Protein AF-A0A8H8JEA4-F1 (afdb_monomer_lite)

pLDDT: mean 84.24, std 14.84, range [37.06, 98.44]

Secondary structure (DSSP, 8-state):
-PPP----SSGGGGS-TT-PPPHHHHHHHHHHHHHHHHHHHHHHHHHHHHSPPPTTS----SEEEEEHHHHHHHHHH-EE--TTEEEEEE---TTS---GGGGGGGG-EEEEP---TTSS------SPPPEEEEEEGGGT---HHHHHHHHHHHHHHHHHHHHHHHHHTTT-GGGTTTTSSPPPPEEEEEEEEE--SSS--HHHHHHHHHHHHHHT-

Radius of gyration: 19.59 Å; chains: 1; bounding box: 44×43×65 Å

Foldseek 3Di:
DDDPDDDAAAPSVPPDPPDDDDPVVLVVVLVVLLLQLLVLLLVQLVLLLVFADDPPFPLWQQKDFAFPVQVVCCVPVLEHADPFFQEKEFQDQLPDPPPPVCLVVQPRFGFYDPPPVPDPDDDPDPDDTDTHHYHYCVVQPVDNVSSVSSLVSSVSSVVSSVVSLVVCVVPDVVSVVVVPDPDGHGDPGMMTGGDDPRGDCVSSVVSRVVSCRNNRD

Structure (mmCIF, N/CA/C/O backbone):
data_AF-A0A8H8JEA4-F1
#
_entry.id   AF-A0A8H8JEA4-F1
#
loop_
_atom_site.group_PDB
_atom_site.id
_atom_site.type_symbol
_atom_site.label_atom_id
_atom_site.label_alt_id
_atom_site.label_comp_id
_atom_site.label_asym_id
_atom_site.label_entity_id
_atom_site.label_seq_id
_atom_site.pdbx_PDB_ins_code
_atom_site.Cartn_x
_atom_site.Cartn_y
_atom_site.Cartn_z
_atom_site.occupancy
_atom_site.B_iso_or_equiv
_atom_site.auth_seq_id
_atom_site.auth_comp_id
_atom_site.auth_asym_id
_atom_site.auth_atom_id
_atom_site.pdbx_PDB_model_num
ATOM 1 N N . MET A 1 1 ? 1.541 -19.621 -35.441 1.00 37.06 1 MET A N 1
ATOM 2 C CA . MET A 1 1 ? 2.792 -18.842 -35.346 1.00 37.06 1 MET A CA 1
ATOM 3 C C . MET A 1 1 ? 2.843 -18.285 -33.926 1.00 37.06 1 MET A C 1
ATOM 5 O O . MET A 1 1 ? 2.077 -17.385 -33.618 1.00 37.06 1 MET A O 1
ATOM 9 N N . ALA A 1 2 ? 3.569 -18.943 -33.019 1.00 39.78 2 ALA A N 1
ATOM 10 C CA . ALA A 1 2 ? 3.613 -18.570 -31.604 1.00 39.78 2 ALA A CA 1
ATOM 11 C C . ALA A 1 2 ? 4.676 -17.481 -31.411 1.00 39.78 2 ALA A C 1
ATOM 13 O O . ALA A 1 2 ? 5.832 -17.691 -31.771 1.00 39.78 2 ALA A O 1
ATOM 14 N N . LEU A 1 3 ? 4.274 -16.314 -30.906 1.00 42.00 3 LEU A N 1
ATOM 15 C CA . LEU A 1 3 ? 5.194 -15.226 -30.577 1.00 42.00 3 LEU A CA 1
ATOM 16 C C . LEU A 1 3 ? 6.101 -15.671 -29.414 1.00 42.00 3 LEU A C 1
ATOM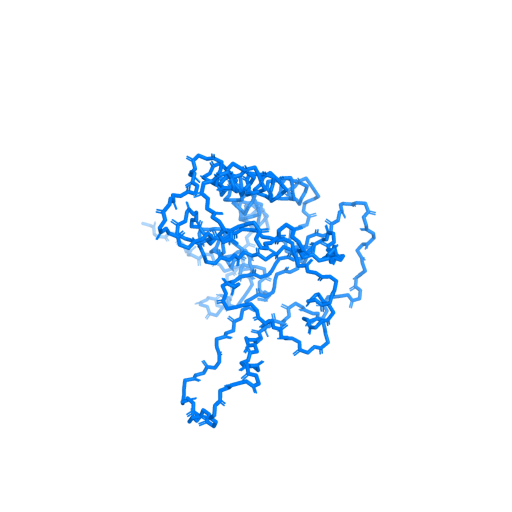 18 O O . LEU A 1 3 ? 5.575 -16.135 -28.399 1.00 42.00 3 LEU A O 1
ATOM 22 N N . PRO A 1 4 ? 7.435 -15.560 -29.536 1.00 45.56 4 PRO A N 1
ATOM 23 C CA . PRO A 1 4 ? 8.342 -15.887 -28.444 1.00 45.56 4 PRO A CA 1
ATOM 24 C C . PRO A 1 4 ? 8.083 -14.949 -27.254 1.00 45.56 4 PRO A C 1
ATOM 26 O O . PRO A 1 4 ? 8.098 -13.725 -27.382 1.00 45.56 4 PRO A O 1
ATOM 29 N N . LEU A 1 5 ? 7.796 -15.543 -26.093 1.00 49.06 5 LEU A N 1
ATOM 30 C CA . LEU A 1 5 ? 7.514 -14.852 -24.835 1.00 49.06 5 LEU A CA 1
ATOM 31 C C . LEU A 1 5 ? 8.794 -14.212 -24.264 1.00 49.06 5 LEU A C 1
ATOM 33 O O . LEU A 1 5 ? 9.634 -14.885 -23.678 1.00 49.06 5 LEU A O 1
ATOM 37 N N . LEU A 1 6 ? 8.904 -12.902 -24.496 1.00 50.88 6 LEU A N 1
ATOM 38 C CA . LEU A 1 6 ? 9.503 -11.820 -23.697 1.00 50.88 6 LEU A CA 1
ATOM 39 C C . LEU A 1 6 ? 10.487 -12.208 -22.573 1.00 50.88 6 LEU A C 1
ATOM 41 O O . LEU A 1 6 ? 10.089 -12.714 -21.526 1.00 50.88 6 LEU A O 1
ATOM 45 N N . SER A 1 7 ? 11.755 -11.824 -22.742 1.00 49.38 7 SER A N 1
ATOM 46 C CA . SER A 1 7 ? 12.789 -11.812 -21.698 1.00 49.38 7 SER A CA 1
ATOM 47 C C . SER A 1 7 ? 13.259 -10.370 -21.458 1.00 49.38 7 SER A C 1
ATOM 49 O O . SER A 1 7 ? 14.107 -9.873 -22.189 1.00 49.38 7 SER A O 1
ATOM 51 N N . GLY A 1 8 ? 12.688 -9.719 -20.438 1.00 53.72 8 GLY A N 1
ATOM 52 C CA . GLY A 1 8 ? 13.026 -8.377 -19.929 1.00 53.72 8 GLY A CA 1
ATOM 53 C C . GLY A 1 8 ? 13.037 -8.360 -18.393 1.00 53.72 8 GLY A C 1
ATOM 54 O O . GLY A 1 8 ? 12.802 -9.413 -17.803 1.00 53.72 8 GLY A O 1
ATOM 55 N N . LYS A 1 9 ? 13.388 -7.218 -17.769 1.00 54.88 9 LYS A N 1
ATOM 56 C CA . LYS A 1 9 ? 13.867 -7.040 -16.367 1.00 54.88 9 LYS A CA 1
ATOM 57 C C . LYS A 1 9 ? 13.345 -8.028 -15.287 1.00 54.88 9 LYS A C 1
ATOM 59 O O . LYS A 1 9 ? 12.206 -8.482 -15.275 1.00 54.88 9 LYS A O 1
ATOM 64 N N . GLY A 1 10 ? 14.247 -8.361 -14.348 1.00 60.94 10 GLY A N 1
ATOM 65 C CA . GLY A 1 10 ? 14.026 -9.278 -13.217 1.00 60.94 10 GLY A CA 1
ATOM 66 C C . GLY A 1 10 ? 14.620 -10.691 -13.366 1.00 60.94 10 GLY A C 1
ATOM 67 O O . GLY A 1 10 ? 15.322 -11.010 -14.326 1.00 60.94 10 GLY A O 1
ATOM 68 N N . ARG A 1 11 ? 14.349 -11.574 -12.385 1.00 56.22 11 ARG A N 1
ATOM 69 C CA . ARG A 1 11 ? 14.832 -12.983 -12.326 1.00 56.22 11 ARG A CA 1
ATOM 70 C C . ARG A 1 11 ? 14.306 -13.882 -13.463 1.00 56.22 11 ARG A C 1
ATOM 72 O O . ARG A 1 11 ? 14.712 -15.038 -13.556 1.00 56.22 11 ARG A O 1
ATOM 79 N N . HIS A 1 12 ? 13.432 -13.369 -14.328 1.00 55.25 12 HIS A N 1
ATOM 80 C CA . HIS A 1 12 ? 12.822 -14.100 -15.442 1.00 55.25 12 HIS A CA 1
ATOM 81 C C . HIS A 1 12 ? 13.730 -14.257 -16.674 1.00 55.25 12 HIS A C 1
ATOM 83 O O . HIS A 1 12 ? 13.393 -15.023 -17.574 1.00 55.25 12 HIS A O 1
ATOM 89 N N . ARG A 1 13 ? 14.935 -13.663 -16.667 1.00 55.84 13 ARG A N 1
ATOM 90 C CA . ARG A 1 13 ? 15.992 -13.905 -17.674 1.00 55.84 13 ARG A CA 1
ATOM 91 C C . ARG A 1 13 ? 16.399 -15.378 -17.847 1.00 55.84 13 ARG A C 1
ATOM 93 O O . ARG A 1 13 ? 17.093 -15.706 -18.801 1.00 55.84 13 ARG A O 1
ATOM 100 N N . GLY A 1 14 ? 16.002 -16.267 -16.935 1.00 54.38 14 GLY A N 1
ATOM 101 C CA . GLY A 1 14 ? 16.437 -17.665 -16.927 1.00 54.38 14 GLY A CA 1
ATOM 102 C C . GLY A 1 14 ? 15.843 -18.572 -18.011 1.00 54.38 14 GLY A C 1
ATOM 103 O O . GLY A 1 14 ? 16.325 -19.691 -18.145 1.00 54.38 14 GLY A O 1
ATOM 104 N N . LEU A 1 15 ? 14.816 -18.148 -18.760 1.00 58.34 15 LEU A N 1
ATOM 105 C CA . LEU A 1 15 ? 14.133 -19.046 -19.707 1.00 58.34 15 LEU A CA 1
ATOM 106 C C . LEU A 1 15 ? 14.679 -18.991 -21.141 1.00 58.34 15 LEU A C 1
ATOM 108 O O . LEU A 1 15 ? 14.604 -19.999 -21.835 1.00 58.34 15 LEU A O 1
ATOM 112 N N . PHE A 1 16 ? 15.279 -17.875 -21.572 1.00 58.69 16 PHE A N 1
ATOM 113 C CA . PHE A 1 16 ? 15.881 -17.757 -22.906 1.00 58.69 16 PHE A CA 1
ATOM 114 C C . PHE A 1 16 ? 17.134 -16.878 -22.859 1.00 58.69 16 PHE A C 1
ATOM 116 O O . PHE A 1 16 ? 17.061 -15.651 -22.944 1.00 58.69 16 PHE A O 1
ATOM 123 N N . SER A 1 17 ? 18.305 -17.504 -22.730 1.00 57.12 17 SER A N 1
ATOM 124 C CA . SER A 1 17 ? 19.586 -16.805 -22.840 1.00 57.12 17 SER A CA 1
ATOM 125 C C . SER A 1 17 ? 19.727 -16.199 -24.243 1.00 57.12 17 SER A C 1
ATOM 127 O O . SER A 1 17 ? 19.874 -16.939 -25.213 1.00 57.12 17 SER A O 1
ATOM 129 N N . GLY A 1 18 ? 19.670 -14.868 -24.351 1.00 64.44 18 GLY A N 1
ATOM 130 C CA . GLY A 1 18 ? 19.880 -14.130 -25.606 1.00 64.44 18 GLY A CA 1
ATOM 131 C C . GLY A 1 18 ? 18.642 -13.452 -26.201 1.00 64.44 18 GLY A C 1
ATOM 132 O O . GLY A 1 18 ? 18.771 -12.756 -27.201 1.00 64.44 18 GLY A O 1
ATOM 133 N N . ALA A 1 19 ? 17.456 -13.606 -25.603 1.00 65.31 19 ALA A N 1
ATOM 134 C CA . ALA A 1 19 ? 16.301 -12.798 -25.987 1.00 65.31 19 ALA A CA 1
ATOM 135 C C . ALA A 1 19 ? 16.406 -11.406 -25.338 1.00 65.31 19 ALA A C 1
ATOM 137 O O . ALA A 1 19 ? 16.288 -11.275 -24.118 1.00 65.31 19 ALA A O 1
ATOM 138 N N . GLU A 1 20 ? 16.647 -10.383 -26.157 1.00 72.94 20 GLU A N 1
ATOM 139 C CA . GLU A 1 20 ? 16.602 -8.976 -25.756 1.00 72.94 20 GLU A CA 1
ATOM 140 C C . GLU A 1 20 ? 15.186 -8.427 -25.971 1.00 72.94 20 GLU A C 1
ATOM 142 O O . GLU A 1 20 ? 14.615 -8.537 -27.059 1.00 72.94 20 GLU A O 1
ATOM 147 N N . THR A 1 21 ? 14.587 -7.850 -24.931 1.00 74.44 21 THR A N 1
ATOM 148 C CA . THR A 1 21 ? 13.343 -7.087 -25.052 1.00 74.44 21 THR A CA 1
ATOM 149 C C . THR A 1 21 ? 13.612 -5.711 -25.639 1.00 74.44 21 THR A C 1
ATOM 151 O O . THR A 1 21 ? 14.549 -5.017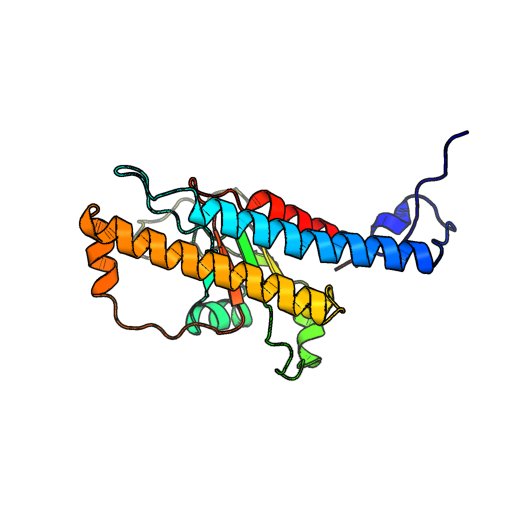 -25.257 1.00 74.44 21 THR A O 1
ATOM 154 N N . HIS A 1 22 ? 12.751 -5.292 -26.565 1.00 85.75 22 HIS A N 1
ATOM 155 C CA . HIS A 1 22 ? 12.794 -3.938 -27.100 1.00 85.75 22 HIS A CA 1
ATOM 156 C C . HIS A 1 22 ? 12.486 -2.925 -25.986 1.00 85.75 22 HIS A C 1
ATOM 158 O O . HIS A 1 22 ? 11.480 -3.075 -25.291 1.00 85.75 22 HIS A O 1
ATOM 164 N N . SER A 1 23 ? 13.293 -1.869 -25.851 1.00 88.44 23 SER A N 1
ATOM 165 C CA . SER A 1 23 ? 13.167 -0.868 -24.776 1.00 88.44 23 SER A CA 1
ATOM 166 C C . SER A 1 23 ? 11.764 -0.262 -24.670 1.00 88.44 23 SER A C 1
ATOM 168 O O . SER A 1 23 ? 11.190 -0.234 -23.590 1.00 88.44 23 SER A O 1
ATOM 170 N N . LEU A 1 24 ? 11.151 0.112 -25.801 1.00 91.00 24 LEU A N 1
ATOM 171 C CA . LEU A 1 24 ? 9.776 0.644 -25.819 1.00 91.00 24 LEU A CA 1
ATOM 172 C C . LEU A 1 24 ? 8.736 -0.319 -25.231 1.00 91.00 24 LEU A C 1
ATOM 174 O O . LEU A 1 24 ? 7.745 0.119 -24.651 1.00 91.00 24 LEU A O 1
ATOM 178 N N . LEU A 1 25 ? 8.941 -1.627 -25.396 1.00 88.56 25 LEU A N 1
ATOM 179 C CA . LEU A 1 25 ? 8.039 -2.617 -24.827 1.00 88.56 25 LEU A CA 1
ATOM 180 C C . LEU A 1 25 ? 8.255 -2.743 -23.317 1.00 88.56 25 LEU A C 1
ATOM 182 O O . LEU A 1 25 ? 7.281 -2.893 -22.583 1.00 88.56 25 LEU A O 1
ATOM 186 N N . GLU A 1 26 ? 9.502 -2.645 -22.848 1.00 89.50 26 GLU A N 1
ATOM 187 C CA . GLU A 1 26 ? 9.786 -2.574 -21.412 1.00 89.50 26 GLU A CA 1
ATOM 188 C C . GLU A 1 26 ? 9.111 -1.358 -20.778 1.00 89.50 26 GLU A C 1
ATOM 190 O O . GLU A 1 26 ? 8.392 -1.511 -19.791 1.00 89.50 26 GLU A O 1
ATOM 195 N N . ASP A 1 27 ? 9.263 -0.184 -21.394 1.00 91.31 27 ASP A N 1
ATOM 196 C CA . ASP A 1 27 ? 8.649 1.062 -20.936 1.00 91.31 27 ASP A CA 1
ATOM 197 C C . ASP A 1 27 ? 7.119 0.952 -20.904 1.00 91.31 27 ASP A C 1
ATOM 199 O O . ASP A 1 27 ? 6.485 1.345 -19.923 1.00 91.31 27 ASP A O 1
ATOM 203 N N . GLN A 1 28 ? 6.512 0.355 -21.937 1.00 94.44 28 GLN A N 1
ATOM 204 C CA . GLN A 1 28 ? 5.067 0.133 -21.995 1.00 94.44 28 GLN A CA 1
ATOM 205 C C . GLN A 1 28 ? 4.581 -0.808 -20.881 1.00 94.44 28 GLN A C 1
ATOM 207 O O . GLN A 1 28 ? 3.556 -0.534 -20.250 1.00 94.44 28 GLN A O 1
ATOM 212 N N . ILE A 1 29 ? 5.298 -1.907 -20.621 1.00 92.88 29 ILE A N 1
ATOM 213 C CA . ILE A 1 29 ? 4.947 -2.854 -19.553 1.00 92.88 29 ILE A CA 1
ATOM 214 C C . ILE A 1 29 ? 5.107 -2.187 -18.183 1.00 92.88 29 ILE A C 1
ATOM 216 O O . ILE A 1 29 ? 4.185 -2.259 -17.367 1.00 92.88 29 ILE A O 1
ATOM 220 N N . THR A 1 30 ? 6.223 -1.493 -17.939 1.00 93.50 30 THR A N 1
ATOM 221 C CA . THR A 1 30 ? 6.464 -0.764 -16.686 1.00 93.50 30 THR A CA 1
ATOM 222 C C . THR A 1 30 ? 5.379 0.287 -16.452 1.00 93.50 30 THR A C 1
ATOM 224 O O . THR A 1 30 ? 4.774 0.302 -15.377 1.00 93.50 30 THR A O 1
ATOM 227 N N . ALA A 1 31 ? 5.058 1.112 -17.453 1.00 95.12 31 ALA A N 1
ATOM 228 C CA . ALA A 1 31 ? 4.007 2.122 -17.351 1.00 95.12 31 ALA A CA 1
ATOM 229 C C . ALA A 1 31 ? 2.632 1.496 -17.061 1.00 95.12 31 ALA A C 1
ATOM 231 O O . ALA A 1 31 ? 1.907 1.973 -16.185 1.00 95.12 31 ALA A O 1
ATOM 232 N N . GLY A 1 32 ? 2.286 0.389 -17.728 1.00 96.69 32 GLY A N 1
ATOM 233 C CA . GLY A 1 32 ? 1.036 -0.338 -17.491 1.00 96.69 32 GLY A CA 1
ATOM 234 C C . GLY A 1 32 ? 0.935 -0.923 -16.077 1.00 96.69 32 GLY A C 1
ATOM 235 O O . GLY A 1 32 ? -0.099 -0.791 -15.419 1.00 96.69 32 GLY A O 1
ATOM 236 N N . LEU A 1 33 ? 2.014 -1.523 -15.566 1.00 96.38 33 LEU A N 1
ATOM 237 C CA . LEU A 1 33 ? 2.066 -2.070 -14.204 1.00 96.38 33 LEU A CA 1
ATOM 238 C C . LEU A 1 33 ? 1.988 -0.969 -13.135 1.00 96.38 33 LEU A C 1
ATOM 240 O O . LEU A 1 33 ? 1.273 -1.123 -12.139 1.00 96.38 33 LEU A O 1
ATOM 244 N N . GLN A 1 34 ? 2.674 0.156 -13.348 1.00 96.38 34 GLN A N 1
ATOM 245 C CA . GLN A 1 34 ? 2.598 1.335 -12.481 1.00 96.38 34 GLN A CA 1
ATOM 246 C C . GLN A 1 34 ? 1.181 1.926 -12.465 1.00 96.38 34 GLN A C 1
ATOM 248 O O . GLN A 1 34 ? 0.620 2.153 -11.388 1.00 96.38 34 GLN A O 1
ATOM 253 N N . ALA A 1 35 ? 0.564 2.110 -13.637 1.00 97.06 35 ALA A N 1
ATOM 254 C CA . ALA A 1 35 ? -0.807 2.598 -13.759 1.00 97.06 35 ALA A CA 1
ATOM 255 C C . ALA A 1 35 ? -1.797 1.684 -13.023 1.00 97.06 35 ALA A C 1
ATOM 257 O O . ALA A 1 35 ? -2.647 2.183 -12.275 1.00 97.06 35 ALA A O 1
ATOM 258 N N . ARG A 1 36 ? -1.626 0.359 -13.145 1.00 97.75 36 ARG A N 1
ATOM 259 C CA . ARG A 1 36 ? -2.482 -0.624 -12.477 1.00 97.75 36 ARG A CA 1
ATOM 260 C C . ARG A 1 36 ? -2.419 -0.534 -10.956 1.00 97.75 36 ARG A C 1
ATOM 262 O O . ARG A 1 36 ? -3.447 -0.682 -10.305 1.00 97.75 36 ARG A O 1
ATOM 269 N N . CYS A 1 37 ? -1.250 -0.257 -10.375 1.00 97.56 37 CYS A N 1
ATOM 270 C CA . CYS A 1 37 ? -1.134 -0.055 -8.927 1.00 97.56 37 CYS A CA 1
ATOM 271 C C . CYS A 1 37 ? -2.009 1.114 -8.449 1.00 97.56 37 CYS A C 1
ATOM 273 O O . CYS A 1 37 ? -2.688 1.001 -7.431 1.00 97.56 37 CYS A O 1
ATOM 275 N N . ALA A 1 38 ? -2.019 2.225 -9.190 1.00 97.81 38 ALA A N 1
ATOM 276 C CA . ALA A 1 38 ? -2.859 3.371 -8.856 1.00 97.81 38 ALA A CA 1
ATOM 277 C C . ALA A 1 38 ? -4.356 3.076 -9.067 1.00 97.81 38 ALA A C 1
ATOM 279 O O . ALA A 1 38 ? -5.152 3.394 -8.188 1.00 97.81 38 ALA A O 1
ATOM 280 N N . GLU A 1 39 ? -4.735 2.407 -10.161 1.00 98.31 39 GLU A N 1
ATOM 281 C CA . GLU A 1 39 ? -6.128 1.995 -10.418 1.00 98.31 39 GLU A CA 1
ATOM 282 C C . GLU A 1 39 ? -6.680 1.078 -9.316 1.00 98.31 39 GLU A C 1
ATOM 284 O O . GLU A 1 39 ? -7.785 1.286 -8.819 1.00 98.31 39 GLU A O 1
ATOM 289 N N . GLU A 1 40 ? -5.913 0.073 -8.885 1.00 98.44 40 GLU A N 1
ATOM 290 C CA . GLU A 1 40 ? -6.343 -0.837 -7.816 1.00 98.44 40 GLU A CA 1
ATOM 291 C C . GLU A 1 40 ? -6.490 -0.110 -6.471 1.00 98.44 40 GLU A C 1
ATOM 293 O O . GLU A 1 40 ? -7.377 -0.437 -5.681 1.00 98.44 40 GLU A O 1
ATOM 298 N N . ALA A 1 41 ? -5.672 0.915 -6.212 1.00 98.25 41 ALA A N 1
ATOM 299 C CA . ALA A 1 41 ? -5.827 1.761 -5.031 1.00 98.25 41 ALA A CA 1
ATOM 300 C C . ALA A 1 41 ? -7.091 2.638 -5.101 1.00 98.25 41 ALA A C 1
ATOM 302 O O . ALA A 1 41 ? -7.761 2.830 -4.084 1.00 98.25 41 ALA A O 1
ATOM 303 N N . GLU A 1 42 ? -7.456 3.138 -6.284 1.00 98.44 42 GLU A N 1
ATOM 304 C CA . GLU A 1 42 ? -8.702 3.888 -6.504 1.00 98.44 42 GLU A CA 1
ATOM 305 C C . GLU A 1 42 ? -9.931 2.989 -6.314 1.00 98.44 42 GLU A C 1
ATOM 307 O O . GLU A 1 42 ? -10.875 3.358 -5.606 1.00 98.44 42 GLU A O 1
ATOM 312 N N . LEU A 1 43 ? -9.899 1.772 -6.868 1.00 98.25 43 LEU A N 1
ATOM 313 C CA . LEU A 1 43 ? -10.944 0.767 -6.670 1.00 98.25 43 LEU A CA 1
ATOM 314 C C . LEU A 1 43 ? -11.073 0.370 -5.197 1.00 98.25 43 LEU A C 1
ATOM 316 O O . LEU A 1 43 ? -12.192 0.238 -4.695 1.00 98.25 43 LEU A O 1
ATOM 320 N N . LEU A 1 44 ? -9.955 0.222 -4.481 1.00 98.00 44 LEU A N 1
ATOM 321 C CA . LEU A 1 44 ? -9.954 -0.024 -3.040 1.00 98.00 44 LEU A CA 1
ATOM 322 C C . LEU A 1 44 ? -10.649 1.116 -2.280 1.00 98.00 44 LEU A C 1
ATOM 324 O O . LEU A 1 44 ? -11.534 0.854 -1.463 1.00 98.00 44 LEU A O 1
ATOM 328 N N . ALA A 1 45 ? -10.319 2.375 -2.585 1.00 97.94 45 ALA A N 1
ATOM 329 C CA . ALA A 1 45 ? -10.964 3.539 -1.976 1.00 97.94 45 ALA A CA 1
ATOM 330 C C . ALA A 1 45 ? -12.478 3.577 -2.253 1.00 97.94 45 ALA A C 1
ATOM 332 O O . ALA A 1 45 ? -13.275 3.810 -1.338 1.00 97.94 45 ALA A O 1
ATOM 333 N N . ALA A 1 46 ? -12.889 3.302 -3.494 1.00 97.81 46 ALA A N 1
ATOM 334 C CA . ALA A 1 46 ? -14.296 3.225 -3.881 1.00 97.81 46 ALA A CA 1
ATOM 335 C C . ALA A 1 46 ? -15.040 2.110 -3.124 1.00 97.81 46 ALA A C 1
ATOM 337 O O . ALA A 1 46 ? -16.127 2.346 -2.587 1.00 97.81 46 ALA A O 1
ATOM 338 N N . ARG A 1 47 ? -14.433 0.922 -2.997 1.00 96.94 47 ARG A N 1
ATOM 339 C CA . ARG A 1 47 ? -14.998 -0.215 -2.251 1.00 96.94 47 ARG A CA 1
ATOM 340 C C . ARG A 1 47 ? -15.200 0.116 -0.778 1.00 96.94 47 ARG A C 1
ATOM 342 O O . ARG A 1 47 ? -16.311 -0.054 -0.281 1.00 96.94 47 ARG A O 1
ATOM 349 N N . ILE A 1 48 ? -14.183 0.659 -0.104 1.00 96.31 48 ILE A N 1
ATOM 350 C CA . ILE A 1 48 ? -14.272 1.066 1.311 1.00 96.31 48 ILE A CA 1
ATOM 351 C C . ILE A 1 48 ? -15.408 2.073 1.514 1.00 96.31 48 ILE A C 1
ATOM 353 O O . ILE A 1 48 ? -16.192 1.935 2.454 1.00 96.31 48 ILE A O 1
ATOM 357 N N . ARG A 1 49 ? -15.527 3.058 0.613 1.00 96.44 49 ARG A N 1
ATOM 358 C CA . ARG A 1 49 ? -16.583 4.080 0.656 1.00 96.44 49 ARG A CA 1
ATOM 359 C C . ARG A 1 49 ? -17.980 3.477 0.512 1.00 96.44 49 ARG A C 1
ATOM 361 O O . ARG A 1 49 ? -18.897 3.910 1.202 1.00 96.44 49 ARG A O 1
ATOM 368 N N . SER A 1 50 ? -18.133 2.493 -0.372 1.00 96.38 50 SER A N 1
ATOM 369 C CA . SER A 1 50 ? -19.414 1.822 -0.634 1.00 96.38 50 SER A CA 1
ATOM 370 C C . SER A 1 50 ? -19.785 0.745 0.393 1.00 96.38 50 SER A C 1
ATOM 372 O O . SER A 1 50 ? -20.953 0.379 0.491 1.00 96.38 50 SER A O 1
ATOM 374 N N . SER A 1 51 ? -18.819 0.242 1.170 1.00 94.06 51 SER A N 1
ATOM 375 C CA . SER A 1 51 ? -19.023 -0.862 2.112 1.00 94.06 51 SER A CA 1
ATOM 376 C C . SER A 1 51 ? -19.077 -0.363 3.562 1.00 94.06 51 SER A C 1
ATOM 378 O O . SER A 1 51 ? -18.023 -0.224 4.197 1.00 94.06 51 SER A O 1
ATOM 380 N N . PRO A 1 52 ? -20.269 -0.111 4.138 1.00 89.75 52 PRO A N 1
ATOM 381 C CA . PRO A 1 52 ? -20.393 0.327 5.527 1.00 89.75 52 PRO A CA 1
ATOM 382 C C . PRO A 1 52 ? -19.898 -0.743 6.511 1.00 89.75 52 PRO A C 1
ATOM 384 O O . PRO A 1 52 ? -19.892 -1.939 6.213 1.00 89.75 52 PRO A O 1
ATOM 387 N N . ILE A 1 53 ? -19.489 -0.313 7.705 1.00 91.12 53 ILE A N 1
ATOM 388 C CA . ILE A 1 53 ? -19.187 -1.230 8.811 1.00 91.12 53 ILE A CA 1
ATOM 389 C C . ILE A 1 53 ? -20.517 -1.784 9.325 1.00 91.12 53 ILE A C 1
ATOM 391 O O . ILE A 1 53 ? -21.388 -1.023 9.743 1.00 91.12 53 ILE A O 1
ATOM 395 N N . ARG A 1 54 ? -20.679 -3.107 9.267 1.00 86.94 54 ARG A N 1
ATOM 396 C CA . ARG A 1 54 ? -21.872 -3.799 9.767 1.00 86.94 54 ARG A CA 1
ATOM 397 C C . 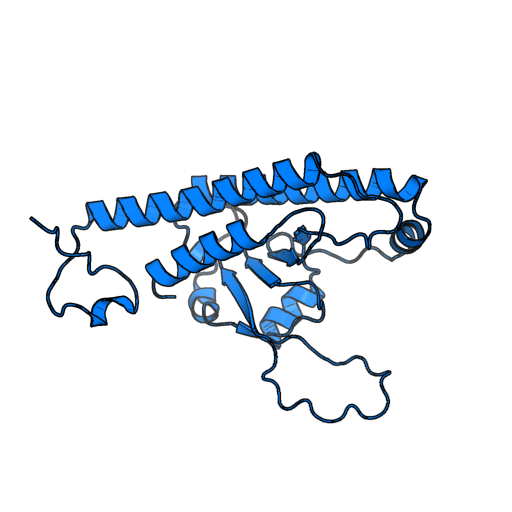ARG A 1 54 ? -21.701 -4.141 11.245 1.00 86.94 54 ARG A C 1
ATOM 399 O O . ARG A 1 54 ? -20.611 -4.531 11.661 1.00 86.94 54 ARG A O 1
ATOM 406 N N . GLN A 1 55 ? -22.783 -4.040 12.015 1.00 81.00 55 GLN A N 1
ATOM 407 C CA . GLN A 1 55 ? -22.814 -4.514 13.401 1.00 81.00 55 GLN A CA 1
ATOM 408 C C . GLN A 1 55 ? -22.490 -6.017 13.465 1.00 81.00 55 GLN A C 1
ATOM 410 O O . GLN A 1 55 ? -22.875 -6.781 12.578 1.00 81.00 55 GLN A O 1
ATOM 415 N N . GLY A 1 56 ? -21.745 -6.434 14.491 1.00 78.19 56 GLY A N 1
ATOM 416 C CA . GLY A 1 56 ? -21.363 -7.836 14.712 1.00 78.19 56 GLY A CA 1
ATOM 417 C C . GLY A 1 56 ? -20.215 -8.357 13.839 1.00 78.19 56 GLY A C 1
ATOM 418 O O . GLY A 1 56 ? -19.795 -9.499 14.004 1.00 78.19 56 GLY A O 1
ATOM 419 N N . THR A 1 57 ? -19.673 -7.549 12.922 1.00 77.00 57 THR A N 1
ATOM 420 C CA . THR A 1 57 ? -18.410 -7.864 12.234 1.00 77.00 57 THR A CA 1
ATOM 421 C C . THR A 1 57 ? -17.288 -7.077 12.894 1.00 77.00 57 THR A C 1
ATOM 423 O O . THR A 1 57 ? -17.479 -5.895 13.181 1.00 77.00 57 THR A O 1
ATOM 426 N N . SER A 1 58 ? -16.117 -7.691 13.108 1.00 75.12 58 SER A N 1
ATOM 427 C CA . SER A 1 58 ? -14.968 -6.926 13.596 1.00 75.12 58 SER A CA 1
ATOM 428 C C . SER A 1 58 ? -14.705 -5.754 12.638 1.00 75.12 58 SER A C 1
ATOM 430 O O . SER A 1 58 ? -14.753 -5.942 11.413 1.00 75.12 58 SER A O 1
ATOM 432 N N . PRO A 1 59 ? -14.476 -4.532 13.149 1.00 71.69 59 PRO A N 1
ATOM 433 C CA . PRO A 1 59 ? -14.226 -3.353 12.331 1.00 71.69 59 PRO A CA 1
ATOM 434 C C . PRO A 1 59 ? -12.807 -3.432 11.754 1.00 71.69 59 PRO A C 1
ATOM 436 O O . PRO A 1 59 ? -11.920 -2.666 12.115 1.00 71.69 59 PRO A O 1
ATOM 439 N N . GLY A 1 60 ? -12.568 -4.407 10.876 1.00 84.44 60 GLY A N 1
ATOM 440 C CA . GLY A 1 60 ? -11.305 -4.565 10.176 1.00 84.44 60 GLY A CA 1
ATOM 441 C C . GLY A 1 60 ? -11.056 -3.331 9.320 1.00 84.44 60 GLY A C 1
ATOM 442 O O . GLY A 1 60 ? -11.783 -3.085 8.354 1.00 84.44 60 GLY A O 1
ATOM 443 N N . ILE A 1 61 ? -10.042 -2.557 9.687 1.00 93.38 61 ILE A N 1
ATOM 444 C CA . ILE A 1 61 ? -9.560 -1.413 8.915 1.00 93.38 61 ILE A CA 1
ATOM 445 C C . ILE A 1 61 ? -8.788 -1.981 7.730 1.00 93.38 61 ILE A C 1
ATOM 447 O O . ILE A 1 61 ? -7.877 -2.766 7.958 1.00 93.38 61 ILE A O 1
ATOM 451 N N . ALA A 1 62 ? -9.131 -1.629 6.491 1.00 95.75 62 ALA A N 1
ATOM 452 C CA . ALA A 1 62 ? -8.423 -2.133 5.310 1.00 95.75 62 ALA A CA 1
ATOM 453 C C . ALA A 1 62 ? -7.144 -1.332 5.016 1.00 95.75 62 ALA A C 1
ATOM 455 O O . ALA A 1 62 ? -6.148 -1.886 4.556 1.00 95.75 62 ALA A O 1
ATOM 456 N N . VAL A 1 63 ? -7.154 -0.024 5.291 1.00 96.62 63 VAL A N 1
ATOM 457 C CA . VAL A 1 63 ? -6.005 0.868 5.077 1.00 96.62 63 VAL A CA 1
ATOM 458 C C . VAL A 1 63 ? -5.806 1.760 6.295 1.00 96.62 63 VAL A C 1
ATOM 460 O O . VAL A 1 63 ? -6.737 2.430 6.743 1.00 96.62 63 VAL A O 1
ATOM 463 N N . ARG A 1 64 ? -4.577 1.826 6.814 1.00 95.62 64 ARG A N 1
ATOM 464 C CA . ARG A 1 64 ? -4.191 2.779 7.866 1.00 95.62 64 ARG A CA 1
ATOM 465 C C . ARG A 1 64 ? -2.810 3.369 7.614 1.00 95.62 64 ARG A C 1
ATOM 467 O O . ARG A 1 64 ? -2.007 2.808 6.877 1.00 95.62 64 ARG A O 1
ATOM 474 N N . ARG A 1 65 ? -2.519 4.504 8.251 1.00 95.88 65 ARG A N 1
ATOM 475 C CA . ARG A 1 65 ? -1.138 4.996 8.359 1.00 95.88 65 ARG A CA 1
ATOM 476 C C . ARG A 1 65 ? -0.449 4.318 9.530 1.00 95.88 65 ARG A C 1
ATOM 478 O O . ARG A 1 65 ? -1.097 4.086 10.555 1.00 95.88 65 ARG A O 1
ATOM 485 N N . LEU A 1 66 ? 0.839 4.041 9.372 1.00 94.56 66 LEU A N 1
ATOM 486 C CA . LEU A 1 66 ? 1.664 3.600 10.490 1.00 94.56 66 LEU A CA 1
ATOM 487 C C . LEU A 1 66 ? 1.901 4.748 11.470 1.00 94.56 66 LEU A C 1
ATOM 489 O O . LEU A 1 66 ? 1.891 5.923 11.088 1.00 94.56 66 LEU A O 1
ATOM 493 N N . THR A 1 67 ? 2.104 4.417 12.737 1.00 94.19 67 THR A N 1
ATOM 494 C CA . THR A 1 67 ? 2.623 5.364 13.725 1.00 94.1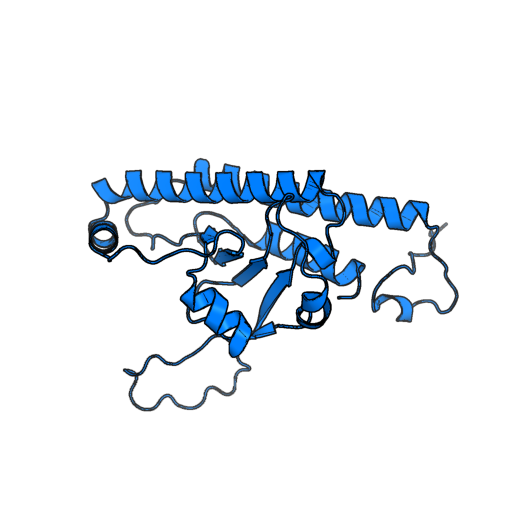9 67 THR A CA 1
ATOM 495 C C . THR A 1 67 ? 4.106 5.632 13.467 1.00 94.19 67 THR A C 1
ATOM 497 O O . THR A 1 67 ? 4.771 4.876 12.756 1.00 94.19 67 THR A O 1
ATOM 500 N N . VAL A 1 68 ? 4.634 6.727 14.016 1.00 92.12 68 VAL A N 1
ATOM 501 C CA . VAL A 1 68 ? 6.082 7.000 13.953 1.00 92.12 68 VAL A CA 1
ATOM 502 C C . VAL A 1 68 ? 6.862 5.861 14.616 1.00 92.12 68 VAL A C 1
ATOM 504 O O . VAL A 1 68 ? 7.809 5.356 14.026 1.00 92.12 68 VAL A O 1
ATOM 507 N N . PHE A 1 69 ? 6.384 5.376 15.765 1.00 91.38 69 PHE A N 1
ATOM 508 C CA . PHE A 1 69 ? 6.970 4.236 16.469 1.00 91.38 69 PHE A CA 1
ATOM 509 C C . PHE A 1 69 ? 6.980 2.954 15.621 1.00 91.38 69 PHE A C 1
ATOM 511 O O . PHE A 1 69 ? 8.010 2.302 15.505 1.00 91.38 69 PHE A O 1
ATOM 518 N N . GLU A 1 70 ? 5.863 2.609 14.971 1.00 92.75 70 GLU A N 1
ATOM 519 C CA . GLU A 1 70 ? 5.804 1.444 14.075 1.00 92.75 70 GLU A CA 1
ATOM 520 C C . GLU A 1 70 ? 6.762 1.590 12.890 1.00 92.75 70 GLU A C 1
ATOM 522 O O . GLU A 1 70 ? 7.392 0.623 12.476 1.00 92.75 70 GLU A O 1
ATOM 527 N N . TYR A 1 71 ? 6.877 2.795 12.329 1.00 91.62 71 TYR A N 1
ATOM 528 C CA . TYR A 1 71 ? 7.801 3.055 11.230 1.00 91.62 71 TYR A CA 1
ATOM 529 C C . TYR A 1 71 ? 9.269 2.925 11.664 1.00 91.62 71 TYR A C 1
ATOM 531 O O . TYR A 1 71 ? 10.082 2.365 10.924 1.00 91.62 71 TYR A O 1
ATOM 539 N N . GLU A 1 72 ? 9.608 3.397 12.863 1.00 90.62 72 GLU A N 1
ATOM 540 C CA . GLU A 1 72 ? 10.931 3.215 13.460 1.00 90.62 72 GLU A CA 1
ATOM 541 C C . GLU A 1 72 ? 11.227 1.741 13.747 1.00 90.62 72 GLU A C 1
ATOM 543 O O . GLU A 1 72 ? 12.300 1.274 13.374 1.00 90.62 72 GLU A O 1
ATOM 548 N N . ALA A 1 73 ? 10.277 0.997 14.322 1.00 90.81 73 ALA A N 1
ATOM 549 C CA . ALA A 1 73 ? 10.409 -0.437 14.593 1.00 90.81 73 ALA A CA 1
ATOM 550 C C . ALA A 1 73 ? 10.598 -1.243 13.301 1.00 90.81 73 ALA A C 1
ATOM 552 O O . ALA A 1 73 ? 11.487 -2.085 13.205 1.00 90.81 73 ALA A O 1
ATOM 553 N N . ILE A 1 74 ? 9.840 -0.915 12.251 1.00 91.62 74 ILE A N 1
ATOM 554 C CA . ILE A 1 74 ? 10.060 -1.485 10.921 1.00 91.62 74 ILE A CA 1
ATOM 555 C C . ILE A 1 74 ? 11.474 -1.167 10.446 1.00 91.62 74 ILE A C 1
ATOM 557 O O . ILE A 1 74 ? 12.176 -2.061 9.998 1.00 91.62 74 ILE A O 1
ATOM 561 N N . THR A 1 75 ? 11.909 0.087 10.547 1.00 88.69 75 THR A N 1
ATOM 562 C CA . THR A 1 75 ? 13.213 0.514 10.023 1.00 88.69 75 THR A CA 1
ATOM 563 C C . THR A 1 75 ? 14.393 -0.093 10.786 1.00 88.69 75 THR A C 1
ATOM 565 O O . THR A 1 75 ? 15.429 -0.343 10.171 1.00 88.69 75 THR A O 1
ATOM 568 N N . ARG A 1 76 ? 14.255 -0.299 12.100 1.00 89.31 76 ARG A N 1
ATOM 569 C CA . ARG A 1 76 ? 15.307 -0.807 12.990 1.00 89.31 76 ARG A CA 1
ATOM 570 C C . ARG A 1 76 ? 15.331 -2.332 13.045 1.00 89.31 76 ARG A C 1
ATOM 572 O O . ARG A 1 76 ? 16.384 -2.925 12.837 1.00 89.31 76 ARG A O 1
ATOM 579 N N . ASP A 1 77 ? 14.173 -2.939 13.281 1.00 89.56 77 ASP A N 1
ATOM 580 C CA . ASP A 1 77 ? 14.047 -4.347 13.667 1.00 89.56 77 ASP A CA 1
ATOM 581 C C . ASP A 1 77 ? 13.413 -5.202 12.556 1.00 89.56 77 ASP A C 1
ATOM 583 O O . ASP A 1 77 ? 13.397 -6.429 12.630 1.00 89.56 77 ASP A O 1
ATOM 587 N N . ALA A 1 78 ? 12.905 -4.568 11.490 1.00 91.31 78 ALA A N 1
ATOM 588 C CA . ALA A 1 78 ? 12.108 -5.214 10.449 1.00 91.31 78 ALA A CA 1
ATOM 589 C C . ALA A 1 78 ? 10.885 -5.953 11.015 1.00 91.31 78 ALA A C 1
ATOM 591 O O . ALA A 1 78 ? 10.457 -6.966 10.459 1.00 91.31 78 ALA A O 1
ATOM 592 N N . GLU A 1 79 ? 10.295 -5.434 12.093 1.00 91.00 79 GLU A N 1
ATOM 593 C CA . GLU A 1 79 ? 9.135 -6.033 12.748 1.00 91.00 79 GLU A CA 1
ATOM 594 C C . GLU A 1 79 ? 7.875 -5.178 12.625 1.00 91.00 79 GLU A C 1
ATOM 596 O O . GLU A 1 79 ? 7.917 -3.952 12.521 1.00 91.00 79 GLU A O 1
ATOM 601 N N . ILE A 1 80 ? 6.723 -5.846 12.647 1.00 92.00 80 ILE A N 1
ATOM 602 C CA . ILE A 1 80 ? 5.418 -5.205 12.762 1.00 92.00 80 ILE A CA 1
ATOM 603 C C . ILE A 1 80 ? 4.533 -5.976 13.744 1.00 92.00 80 ILE A C 1
ATOM 605 O O . ILE A 1 80 ? 4.405 -7.200 13.669 1.00 92.00 80 ILE A O 1
ATOM 609 N N . TYR A 1 81 ? 3.912 -5.240 14.664 1.00 89.44 81 TYR A N 1
ATOM 610 C CA . TYR A 1 81 ? 3.129 -5.796 15.775 1.00 89.44 81 TYR A CA 1
ATOM 611 C C . TYR A 1 81 ? 1.644 -6.013 15.433 1.00 89.44 81 TYR A C 1
ATOM 613 O O . TYR A 1 81 ? 0.886 -6.549 16.235 1.00 89.44 81 TYR A O 1
ATOM 621 N N . ASP A 1 82 ? 1.206 -5.622 14.233 1.00 89.56 82 ASP A N 1
ATOM 622 C CA . ASP A 1 82 ? -0.188 -5.747 13.802 1.00 89.56 82 ASP A CA 1
ATOM 623 C C . ASP A 1 82 ? -0.403 -7.020 12.970 1.00 89.56 82 ASP A C 1
ATOM 625 O O . ASP A 1 82 ? 0.136 -7.196 11.871 1.00 89.56 82 ASP A O 1
ATOM 629 N N . SER A 1 83 ? -1.234 -7.918 13.503 1.00 90.25 83 SER A N 1
ATOM 630 C CA . SER A 1 83 ? -1.554 -9.209 12.896 1.00 90.25 83 SER A CA 1
ATOM 631 C C . SER A 1 83 ? -2.426 -9.110 11.642 1.00 90.25 83 SER A C 1
ATOM 633 O O . SER A 1 83 ? -2.490 -10.069 10.868 1.00 90.25 83 SER A O 1
ATOM 635 N N . ASN A 1 84 ? -3.067 -7.968 11.399 1.00 91.94 84 ASN A N 1
ATOM 636 C CA . ASN A 1 84 ? -3.890 -7.763 10.212 1.00 91.94 84 ASN A CA 1
ATOM 637 C C . ASN A 1 84 ? -3.083 -7.198 9.045 1.00 91.94 84 ASN A C 1
ATOM 639 O O . ASN A 1 84 ? -3.521 -7.318 7.900 1.00 91.94 84 ASN A O 1
ATOM 643 N N . VAL A 1 85 ? -1.903 -6.620 9.287 1.00 94.56 85 VAL A N 1
ATOM 644 C CA . VAL A 1 85 ? -1.098 -6.040 8.207 1.00 94.56 85 VAL A CA 1
ATOM 645 C C . VAL A 1 85 ? -0.600 -7.141 7.281 1.00 94.56 85 VAL A C 1
ATOM 647 O O . VAL A 1 85 ? -0.003 -8.133 7.706 1.00 94.56 85 VAL A O 1
ATOM 650 N N . SER A 1 86 ? -0.886 -6.945 5.999 1.00 94.56 86 SER A N 1
ATOM 651 C CA . SER A 1 86 ? -0.531 -7.845 4.905 1.00 94.56 86 SER A CA 1
ATOM 652 C C . SER A 1 86 ? 0.524 -7.237 3.988 1.00 94.56 86 SER A C 1
ATOM 654 O O . SER A 1 86 ? 1.318 -7.974 3.417 1.00 94.56 86 SER A O 1
ATOM 656 N N . VAL A 1 87 ? 0.558 -5.907 3.852 1.00 95.94 87 VAL A N 1
ATOM 657 C CA . VAL A 1 87 ? 1.539 -5.173 3.040 1.00 95.94 87 VAL A CA 1
ATOM 658 C C . VAL A 1 87 ? 1.845 -3.829 3.695 1.00 95.94 87 VAL A C 1
ATOM 660 O O . VAL A 1 87 ? 0.932 -3.166 4.187 1.00 95.94 87 VAL A O 1
ATOM 663 N N . VAL A 1 88 ? 3.104 -3.389 3.644 1.00 96.06 88 VAL A N 1
ATOM 664 C CA . VAL A 1 88 ? 3.493 -2.016 3.998 1.00 96.06 88 VAL A CA 1
ATOM 665 C C . VAL A 1 88 ? 4.012 -1.299 2.756 1.00 96.06 88 VAL A C 1
ATOM 667 O O . VAL A 1 88 ? 4.840 -1.833 2.021 1.00 96.06 88 VAL A O 1
ATOM 670 N N . LEU A 1 89 ? 3.527 -0.083 2.516 1.00 96.00 89 LEU A N 1
ATOM 671 C CA . LEU A 1 89 ? 3.899 0.755 1.382 1.00 96.00 89 LEU A CA 1
ATOM 672 C C . LEU A 1 89 ? 4.401 2.115 1.875 1.00 96.00 89 LEU A C 1
ATOM 674 O O . LEU A 1 89 ? 3.660 2.876 2.498 1.00 96.00 89 LEU A O 1
ATOM 678 N N . VAL A 1 90 ? 5.650 2.435 1.553 1.00 94.50 90 VAL A N 1
ATOM 679 C CA . VAL A 1 90 ? 6.270 3.742 1.778 1.00 94.50 90 VAL A CA 1
ATOM 680 C C . VAL A 1 90 ? 6.159 4.548 0.493 1.00 94.50 90 VAL A C 1
ATOM 682 O O . VAL A 1 90 ? 6.710 4.182 -0.547 1.00 94.50 90 VAL A O 1
ATOM 685 N N . LEU A 1 91 ? 5.431 5.653 0.569 1.00 94.31 91 LEU A N 1
ATOM 686 C CA . LEU A 1 91 ? 5.138 6.540 -0.544 1.00 94.31 91 LEU A CA 1
ATOM 687 C C . LEU A 1 91 ? 5.349 7.989 -0.077 1.00 94.31 91 LEU A C 1
ATOM 689 O O . LEU A 1 91 ? 4.422 8.572 0.493 1.00 94.31 91 LEU A O 1
ATOM 693 N N . PRO A 1 92 ? 6.550 8.573 -0.255 1.00 90.88 92 PRO A N 1
ATOM 694 C CA . PRO A 1 92 ? 6.830 9.959 0.123 1.00 90.88 92 PRO A CA 1
ATOM 695 C C . PRO A 1 92 ? 5.979 10.952 -0.676 1.00 90.88 92 PRO A C 1
ATOM 697 O O . PRO A 1 92 ? 5.309 10.581 -1.648 1.00 90.88 92 PRO A O 1
ATOM 700 N N . LYS A 1 93 ? 5.933 12.217 -0.246 1.00 89.19 93 LYS A N 1
ATOM 701 C CA . LYS A 1 93 ? 5.337 13.266 -1.081 1.00 89.19 93 LYS A CA 1
ATOM 702 C C . LYS A 1 93 ? 6.249 13.520 -2.287 1.00 89.19 93 LYS A C 1
ATOM 704 O O . LYS A 1 93 ? 7.452 13.311 -2.183 1.00 89.19 93 LYS A O 1
ATOM 709 N N . PRO A 1 94 ? 5.701 13.991 -3.417 1.00 82.94 94 PRO A N 1
ATOM 710 C CA . PRO A 1 94 ? 6.515 14.339 -4.582 1.00 82.94 94 PRO A CA 1
ATOM 711 C C . PRO A 1 94 ? 7.536 15.456 -4.300 1.00 82.94 94 PRO A C 1
ATOM 713 O O . PRO A 1 94 ? 8.548 15.519 -4.985 1.00 82.94 94 PRO A O 1
ATOM 716 N N . GLU A 1 95 ? 7.270 16.306 -3.304 1.00 83.88 95 GLU A N 1
ATOM 717 C CA . GLU A 1 95 ? 8.144 17.406 -2.866 1.00 83.88 95 GLU A CA 1
ATOM 718 C C . GLU A 1 95 ? 9.255 16.959 -1.907 1.00 83.88 95 GLU A C 1
ATOM 720 O O . GLU A 1 95 ? 10.246 17.669 -1.752 1.00 83.88 95 GLU A O 1
ATOM 725 N N . ASP A 1 96 ? 9.088 15.809 -1.244 1.00 81.69 96 ASP A N 1
ATOM 726 C CA . ASP A 1 96 ? 10.071 15.343 -0.271 1.00 81.69 96 ASP A CA 1
ATOM 727 C C . ASP A 1 96 ? 11.318 14.873 -1.043 1.00 81.69 96 ASP A C 1
ATOM 729 O O . ASP A 1 96 ? 11.184 14.062 -1.971 1.00 81.69 96 ASP A O 1
ATOM 733 N N . PRO A 1 97 ? 12.529 15.349 -0.692 1.00 73.62 97 PRO A N 1
ATOM 734 C CA . PRO A 1 97 ? 13.745 14.881 -1.335 1.00 73.62 97 PRO A CA 1
ATOM 735 C C . PRO A 1 97 ? 13.834 13.363 -1.177 1.00 73.62 97 PRO A C 1
ATOM 737 O O . PRO A 1 97 ? 13.693 12.814 -0.083 1.00 73.62 97 PRO A O 1
ATOM 740 N N . LEU A 1 98 ? 14.030 12.671 -2.298 1.00 71.06 98 LEU A N 1
ATOM 741 C CA . LEU A 1 98 ? 14.295 11.243 -2.276 1.00 71.06 98 LEU A CA 1
ATOM 742 C C . LEU A 1 98 ? 15.688 11.060 -1.681 1.00 71.06 98 LEU A C 1
ATOM 744 O O . LEU A 1 98 ? 16.680 11.249 -2.382 1.00 71.06 98 LEU A O 1
ATOM 748 N N . ASP A 1 99 ? 15.771 10.695 -0.403 1.00 66.00 99 ASP A N 1
ATOM 749 C CA . ASP A 1 99 ? 17.027 10.240 0.189 1.00 66.00 99 ASP A CA 1
ATOM 750 C C . ASP A 1 99 ? 17.444 8.934 -0.503 1.00 66.00 99 ASP A C 1
ATOM 752 O O . ASP A 1 99 ? 17.069 7.822 -0.109 1.00 66.00 99 ASP A O 1
ATOM 756 N N . LEU A 1 100 ? 18.224 9.089 -1.576 1.00 55.81 100 LEU A N 1
ATOM 757 C CA . LEU A 1 100 ? 18.771 8.031 -2.432 1.00 55.81 100 LEU A CA 1
ATOM 758 C C . LEU A 1 100 ? 19.610 7.009 -1.643 1.00 55.81 100 LEU A C 1
ATOM 760 O O . LEU A 1 100 ? 19.792 5.884 -2.109 1.00 55.81 100 LEU A O 1
ATOM 764 N N . GLY A 1 101 ? 20.043 7.344 -0.420 1.00 54.66 101 GLY A N 1
ATOM 765 C CA . GLY A 1 101 ? 20.679 6.413 0.522 1.00 54.66 101 GLY A CA 1
ATOM 766 C C . GLY A 1 101 ? 19.759 5.294 1.033 1.00 54.66 101 GLY A C 1
ATOM 767 O O . GLY A 1 101 ? 20.222 4.353 1.668 1.00 54.66 101 GLY A O 1
ATOM 768 N N . THR A 1 102 ? 18.457 5.346 0.738 1.00 55.56 102 THR A N 1
ATOM 769 C CA . THR A 1 102 ? 17.479 4.322 1.153 1.00 55.56 102 THR A CA 1
ATOM 770 C C . THR A 1 102 ? 17.375 3.143 0.171 1.00 55.56 102 THR A C 1
ATOM 772 O O . THR A 1 102 ? 16.637 2.186 0.415 1.00 55.56 102 THR A O 1
ATOM 775 N N . THR A 1 103 ? 18.124 3.175 -0.933 1.00 52.59 103 THR A N 1
ATOM 776 C CA . THR A 1 103 ? 18.114 2.158 -2.003 1.00 52.59 103 THR A CA 1
ATOM 777 C C . THR A 1 103 ? 18.492 0.746 -1.527 1.00 52.59 103 THR A C 1
ATOM 779 O O . THR A 1 103 ? 17.988 -0.237 -2.077 1.00 52.59 103 THR A O 1
ATOM 782 N N . GLU A 1 104 ? 19.261 0.601 -0.442 1.00 53.59 104 GLU A N 1
ATOM 783 C CA . GLU A 1 104 ? 19.576 -0.717 0.137 1.00 53.59 104 GLU A CA 1
ATOM 784 C C . GLU A 1 104 ? 18.406 -1.366 0.904 1.00 53.59 104 GLU A C 1
ATOM 786 O O . GLU A 1 104 ? 18.368 -2.590 1.055 1.00 53.59 104 GLU A O 1
ATOM 791 N N . LYS A 1 105 ? 17.380 -0.605 1.320 1.00 57.62 105 LYS A N 1
ATOM 792 C CA . LYS A 1 105 ? 16.250 -1.138 2.117 1.00 57.62 105 LYS A CA 1
ATOM 793 C C . LYS A 1 105 ? 15.215 -1.920 1.297 1.00 57.62 105 LYS A C 1
ATOM 795 O O . LYS A 1 105 ? 14.245 -2.443 1.845 1.00 57.62 105 LYS A O 1
ATOM 800 N N . THR A 1 106 ? 15.419 -2.065 -0.013 1.00 55.44 106 THR A N 1
ATOM 801 C CA . THR A 1 106 ? 14.446 -2.669 -0.946 1.00 55.44 106 THR A CA 1
ATOM 802 C C . THR A 1 106 ? 14.178 -4.167 -0.695 1.00 55.44 106 THR A C 1
ATOM 804 O O . THR A 1 106 ? 13.172 -4.714 -1.157 1.00 55.44 106 THR A O 1
ATOM 807 N N . LYS A 1 107 ? 15.021 -4.831 0.111 1.00 61.91 107 LYS A N 1
ATOM 808 C CA . LYS A 1 107 ? 14.897 -6.254 0.477 1.00 61.91 107 LYS A CA 1
ATOM 809 C C . LYS A 1 107 ? 14.364 -6.511 1.892 1.00 61.91 107 LYS A C 1
ATOM 811 O O . LYS A 1 107 ? 14.600 -7.586 2.437 1.00 61.91 107 LYS A O 1
ATOM 816 N N . MET A 1 108 ? 13.633 -5.581 2.502 1.00 77.00 108 MET A N 1
ATOM 817 C CA . MET A 1 108 ? 13.008 -5.864 3.797 1.00 77.00 108 MET A CA 1
ATOM 818 C C . MET A 1 108 ? 11.693 -6.629 3.631 1.00 77.00 108 MET A C 1
ATOM 820 O O . MET A 1 108 ? 10.655 -6.091 3.253 1.00 77.00 108 MET A O 1
ATOM 824 N N . LEU A 1 109 ? 11.746 -7.925 3.925 1.00 87.56 109 LEU A N 1
ATOM 825 C CA . LEU A 1 109 ? 10.574 -8.669 4.365 1.00 87.56 109 LEU A CA 1
ATOM 826 C C . LEU A 1 109 ? 10.443 -8.444 5.868 1.00 87.56 109 LEU A C 1
ATOM 828 O O . LEU A 1 109 ? 11.391 -8.707 6.603 1.00 87.56 109 LEU A O 1
ATOM 832 N N . LEU A 1 110 ? 9.291 -7.955 6.306 1.00 89.50 110 LEU A N 1
ATOM 833 C CA . LEU A 1 110 ? 9.016 -7.713 7.714 1.00 89.50 110 LEU A CA 1
ATOM 834 C C . LEU A 1 110 ? 8.567 -9.002 8.390 1.00 89.50 110 LEU A C 1
ATOM 836 O O . LEU A 1 110 ? 7.850 -9.809 7.790 1.00 89.50 110 LEU A O 1
ATOM 840 N N . TYR A 1 111 ? 8.946 -9.173 9.645 1.00 90.19 111 TYR A N 1
ATOM 841 C CA . TYR A 1 111 ? 8.469 -10.246 10.498 1.00 90.19 111 TYR A CA 1
ATOM 842 C C . TYR A 1 111 ? 7.300 -9.757 11.339 1.00 90.19 111 TYR A C 1
ATOM 844 O O . TYR A 1 111 ? 7.277 -8.631 11.834 1.00 90.19 111 TYR A O 1
ATOM 852 N N . ARG A 1 112 ? 6.303 -10.622 11.508 1.00 88.69 112 ARG A N 1
ATOM 853 C CA . ARG A 1 112 ? 5.256 -10.375 12.492 1.00 88.69 112 ARG A CA 1
ATOM 854 C C . ARG A 1 112 ? 5.815 -10.656 13.880 1.00 88.69 112 ARG A C 1
ATOM 856 O O . ARG A 1 112 ? 6.208 -11.796 14.146 1.00 88.69 112 ARG A O 1
ATOM 863 N N . SER A 1 113 ? 5.832 -9.639 14.734 1.00 83.81 113 SER A N 1
ATOM 864 C CA . SER A 1 113 ? 6.211 -9.829 16.129 1.00 83.81 113 SER A CA 1
ATOM 865 C C . SER A 1 113 ? 5.116 -10.618 16.849 1.00 83.81 113 SER A C 1
ATOM 867 O O . SER A 1 113 ? 3.921 -10.414 16.614 1.00 83.81 113 SER A O 1
ATOM 869 N N . THR A 1 114 ? 5.524 -11.583 17.668 1.00 73.69 114 THR A N 1
ATOM 870 C CA . THR A 1 114 ? 4.627 -12.463 18.437 1.00 73.69 114 THR A CA 1
ATOM 871 C C . THR A 1 114 ? 4.624 -12.120 19.921 1.00 73.69 114 THR A C 1
ATOM 873 O O . THR A 1 114 ? 4.083 -12.893 20.710 1.00 73.69 114 THR A O 1
ATOM 876 N N . ASP A 1 115 ? 5.214 -10.984 20.294 1.00 63.72 115 ASP A N 1
ATOM 877 C CA . ASP A 1 115 ? 5.448 -10.582 21.680 1.00 63.72 115 ASP A CA 1
ATOM 878 C C . ASP A 1 115 ? 4.154 -10.065 22.321 1.00 63.72 115 ASP A C 1
ATOM 880 O O . ASP A 1 115 ? 3.979 -8.897 22.649 1.00 63.72 115 ASP A O 1
ATOM 884 N N . SER A 1 116 ? 3.188 -10.967 22.481 1.00 57.41 116 SER A N 1
ATOM 885 C CA . SER A 1 116 ? 2.158 -10.831 23.497 1.00 57.41 116 SER A CA 1
ATOM 886 C C . SER A 1 116 ? 2.746 -11.393 24.787 1.00 57.41 116 SER A C 1
ATOM 888 O O . SER A 1 116 ? 2.684 -12.596 25.039 1.00 57.41 116 SER A O 1
ATOM 890 N N . GLU A 1 117 ? 3.325 -10.516 25.610 1.00 53.06 117 GLU A N 1
ATOM 891 C CA . GLU A 1 117 ? 3.953 -10.828 26.908 1.00 53.06 117 GLU A CA 1
ATOM 892 C C . GLU A 1 117 ? 2.999 -11.472 27.945 1.00 53.06 117 GLU A C 1
ATOM 894 O O . GLU A 1 117 ? 3.366 -11.660 29.098 1.00 53.06 117 GLU A O 1
ATOM 899 N N . HIS A 1 118 ? 1.759 -11.808 27.578 1.00 54.88 118 HIS A N 1
ATOM 900 C CA . HIS A 1 118 ? 0.734 -12.351 28.477 1.00 54.88 118 HIS A CA 1
ATOM 901 C C . HIS A 1 118 ? 0.290 -13.783 28.146 1.00 54.88 118 HIS A C 1
ATOM 903 O O . HIS A 1 118 ? -0.671 -14.275 28.739 1.00 54.88 118 HIS A O 1
ATOM 909 N N . SER A 1 119 ? 0.968 -14.488 27.233 1.00 50.22 119 SER A N 1
ATOM 910 C CA . SER A 1 119 ? 0.648 -15.896 26.965 1.00 50.22 119 SER A CA 1
ATOM 911 C C . SER A 1 119 ? 1.607 -16.842 27.706 1.00 50.22 119 SER A C 1
ATOM 913 O O . SER A 1 119 ? 2.810 -16.813 27.433 1.00 50.22 119 SER A O 1
ATOM 915 N N . PRO A 1 120 ? 1.124 -17.690 28.639 1.00 63.56 120 PRO A N 1
ATOM 916 C CA . PRO A 1 120 ? 1.967 -18.644 29.353 1.00 63.56 120 PRO A CA 1
ATOM 917 C C . PRO A 1 120 ? 2.601 -19.637 28.367 1.00 63.56 120 PRO A C 1
ATOM 919 O O . PRO A 1 120 ? 1.907 -20.442 27.753 1.00 63.56 120 PRO A O 1
ATOM 922 N N . ALA A 1 121 ? 3.926 -19.537 28.218 1.00 60.28 121 ALA A N 1
ATOM 923 C CA . ALA A 1 121 ? 4.827 -20.441 27.494 1.00 60.28 121 ALA A CA 1
ATOM 924 C C . ALA A 1 121 ? 4.243 -21.059 26.198 1.00 60.28 121 ALA A C 1
ATOM 926 O O . ALA A 1 121 ? 3.863 -22.237 26.178 1.00 60.28 121 ALA A O 1
ATOM 927 N N . PRO A 1 122 ? 4.191 -20.303 25.085 1.00 58.78 122 PRO A N 1
ATOM 928 C CA . PRO A 1 122 ? 3.749 -20.840 23.807 1.00 58.78 122 PRO A CA 1
ATOM 929 C C . PRO A 1 122 ? 4.719 -21.925 23.327 1.00 58.78 122 PRO A C 1
ATOM 931 O O . PRO A 1 122 ? 5.921 -21.704 23.178 1.00 58.78 122 PRO A O 1
ATOM 934 N N . LYS A 1 123 ? 4.182 -23.118 23.049 1.00 74.69 123 LYS A N 1
ATOM 935 C CA . LYS A 1 123 ? 4.914 -24.170 22.333 1.00 74.69 123 LYS A CA 1
ATOM 936 C C . LYS A 1 123 ? 5.452 -23.566 21.027 1.00 74.69 123 LYS A C 1
ATOM 938 O O . LYS A 1 123 ? 4.655 -22.971 20.297 1.00 74.69 123 LYS A O 1
ATOM 943 N N . PRO A 1 124 ? 6.749 -23.712 20.699 1.00 69.44 124 PRO A N 1
ATOM 944 C CA . PRO A 1 124 ? 7.301 -23.137 19.480 1.00 69.44 124 PRO A CA 1
ATOM 945 C C . PRO A 1 124 ? 6.563 -23.728 18.276 1.00 69.44 124 PRO A C 1
ATOM 947 O O . PRO A 1 124 ? 6.651 -24.928 17.999 1.00 69.44 124 PRO A O 1
ATOM 950 N N . SER A 1 125 ? 5.785 -22.902 17.574 1.00 73.06 125 SER A N 1
ATOM 951 C CA . SER A 1 125 ? 5.122 -23.341 16.353 1.00 73.06 125 SER A CA 1
ATOM 952 C C . SER A 1 125 ? 6.195 -23.651 15.313 1.00 73.06 125 SER A C 1
ATOM 954 O O . SER A 1 125 ? 7.010 -22.790 14.996 1.00 73.06 125 SER A O 1
ATOM 956 N N . LYS A 1 126 ? 6.176 -24.858 14.742 1.00 80.56 126 LYS A N 1
ATOM 957 C CA . LYS A 1 126 ? 7.117 -25.272 13.683 1.00 80.56 126 LYS A CA 1
ATOM 958 C C . LYS A 1 126 ? 6.894 -24.555 12.342 1.00 80.56 126 LYS A C 1
ATOM 960 O O . LYS A 1 126 ? 7.613 -24.822 11.385 1.00 80.56 126 LYS A O 1
ATOM 965 N N . LEU A 1 127 ? 5.874 -23.700 12.245 1.00 80.12 127 LEU A N 1
ATOM 966 C CA . LEU A 1 127 ? 5.553 -22.988 11.016 1.00 80.12 127 LEU A CA 1
ATOM 967 C C . LEU A 1 127 ? 6.478 -21.776 10.842 1.00 80.12 127 LEU A C 1
ATOM 969 O O . LEU A 1 127 ? 6.781 -21.093 11.823 1.00 80.12 127 LEU A O 1
ATOM 973 N N . PRO A 1 128 ? 6.921 -21.486 9.608 1.00 82.88 128 PRO A N 1
ATOM 974 C CA . PRO A 1 128 ? 7.719 -20.300 9.341 1.00 82.88 128 PRO A CA 1
ATOM 975 C C . PRO A 1 128 ? 6.926 -19.042 9.708 1.00 82.88 128 PRO A C 1
ATOM 977 O O . PRO A 1 128 ? 5.739 -18.932 9.392 1.00 82.88 128 PRO A O 1
ATOM 980 N N . LYS A 1 129 ? 7.593 -18.079 10.358 1.00 82.81 129 LYS A N 1
ATOM 981 C CA . LYS A 1 129 ? 6.988 -16.780 10.671 1.00 82.81 129 LYS A CA 1
ATOM 982 C C . LYS A 1 129 ? 6.521 -16.116 9.364 1.00 82.81 129 LYS A C 1
ATOM 984 O O . LYS A 1 129 ? 7.321 -16.032 8.424 1.00 82.81 129 LYS A O 1
ATOM 989 N N . PRO A 1 130 ? 5.258 -15.657 9.276 1.00 83.81 130 PRO A N 1
ATOM 990 C CA . PRO A 1 130 ? 4.760 -15.002 8.077 1.00 83.81 130 PRO A CA 1
ATOM 991 C C . PRO A 1 130 ? 5.579 -13.739 7.808 1.00 83.81 130 PRO A C 1
ATOM 993 O O . PRO A 1 130 ? 5.893 -12.979 8.726 1.00 83.81 130 PRO A O 1
ATOM 996 N N . ARG A 1 131 ? 5.931 -13.541 6.537 1.00 91.00 131 ARG A N 1
ATOM 997 C CA . ARG A 1 131 ? 6.724 -12.406 6.070 1.00 91.00 131 ARG A CA 1
ATOM 998 C C . ARG A 1 131 ? 5.823 -11.404 5.367 1.00 91.00 131 ARG A C 1
ATOM 1000 O O . ARG A 1 131 ? 5.080 -11.781 4.464 1.00 91.00 131 ARG A O 1
ATOM 1007 N N . ILE A 1 132 ? 5.909 -10.143 5.764 1.00 93.19 132 ILE A N 1
ATOM 1008 C CA . ILE A 1 132 ? 5.102 -9.052 5.220 1.00 93.19 132 ILE A CA 1
ATOM 1009 C C . ILE A 1 132 ? 5.981 -8.232 4.267 1.00 93.19 132 ILE A C 1
ATOM 1011 O O . ILE A 1 132 ? 7.037 -7.750 4.677 1.00 93.19 132 ILE A O 1
ATOM 1015 N N . PRO A 1 133 ? 5.608 -8.077 2.988 1.00 93.94 133 PRO A N 1
ATOM 1016 C CA . PRO A 1 133 ? 6.396 -7.295 2.049 1.00 93.94 133 PRO A CA 1
ATOM 1017 C C . PRO A 1 133 ? 6.346 -5.798 2.384 1.00 93.94 133 PRO A C 1
ATOM 1019 O O . PRO A 1 133 ? 5.268 -5.224 2.568 1.00 93.94 133 PRO A O 1
ATOM 1022 N N . LEU A 1 134 ? 7.527 -5.173 2.409 1.00 93.69 134 LEU A N 1
ATOM 1023 C CA . LEU A 1 134 ? 7.704 -3.724 2.430 1.00 93.69 134 LEU A CA 1
ATOM 1024 C C . LEU A 1 134 ? 8.011 -3.226 1.014 1.00 93.69 134 LEU A C 1
ATOM 1026 O O . LEU A 1 134 ? 8.969 -3.666 0.373 1.00 93.69 134 LEU A O 1
ATOM 1030 N N . PHE A 1 135 ? 7.192 -2.304 0.525 1.00 93.56 135 PHE A N 1
ATOM 1031 C CA . PHE A 1 135 ? 7.351 -1.674 -0.778 1.00 93.56 135 PHE A CA 1
ATOM 1032 C C . PHE A 1 135 ? 7.758 -0.213 -0.604 1.00 93.56 135 PHE A C 1
ATOM 1034 O O . PHE A 1 135 ? 7.044 0.563 0.025 1.00 93.56 135 PHE A O 1
ATOM 1041 N N . PHE A 1 136 ? 8.876 0.178 -1.210 1.00 92.38 136 PHE A N 1
ATOM 1042 C CA . PHE A 1 136 ? 9.293 1.574 -1.324 1.00 92.38 136 PHE A CA 1
ATOM 1043 C C . PHE A 1 136 ? 8.950 2.076 -2.722 1.00 92.38 136 PHE A C 1
ATOM 1045 O O . PHE A 1 136 ? 9.668 1.791 -3.678 1.00 92.38 136 PHE A O 1
ATOM 1052 N N . ALA A 1 137 ? 7.844 2.808 -2.850 1.00 91.94 137 ALA A N 1
ATOM 1053 C CA . ALA A 1 137 ? 7.330 3.244 -4.145 1.00 91.94 137 ALA A CA 1
ATOM 1054 C C . ALA A 1 137 ? 8.341 4.016 -5.013 1.00 91.94 137 ALA A C 1
ATOM 1056 O O . ALA A 1 137 ? 8.344 3.778 -6.218 1.00 91.94 137 ALA A O 1
ATOM 1057 N N . PRO A 1 138 ? 9.227 4.880 -4.472 1.00 90.44 138 PRO A N 1
ATOM 1058 C CA . PRO A 1 138 ? 10.234 5.553 -5.292 1.00 90.44 138 PRO A CA 1
ATOM 1059 C C . PRO A 1 138 ? 11.186 4.619 -6.043 1.00 90.44 138 PRO A C 1
ATOM 1061 O O . PRO A 1 138 ? 11.775 5.051 -7.023 1.00 90.44 138 PRO A O 1
ATOM 1064 N N . ASN A 1 139 ? 11.327 3.361 -5.613 1.00 88.06 139 ASN A N 1
ATOM 1065 C CA . ASN A 1 139 ? 12.261 2.418 -6.227 1.00 88.06 139 ASN A CA 1
ATOM 1066 C C . ASN A 1 139 ? 11.680 1.739 -7.477 1.00 88.06 139 ASN A C 1
ATOM 1068 O O . ASN A 1 139 ? 12.435 1.159 -8.247 1.00 88.06 139 ASN A O 1
ATOM 1072 N N . PHE A 1 140 ? 10.355 1.766 -7.663 1.00 87.62 140 PHE A N 1
ATOM 1073 C CA . PHE A 1 140 ? 9.679 1.066 -8.766 1.00 87.62 140 PHE A CA 1
ATOM 1074 C C . PHE A 1 140 ? 8.570 1.883 -9.453 1.00 87.62 140 PHE A C 1
ATOM 1076 O O . PHE A 1 140 ? 8.016 1.449 -10.463 1.00 87.62 140 PHE A O 1
ATOM 1083 N N . VAL A 1 141 ? 8.233 3.066 -8.933 1.00 90.81 141 VAL A N 1
ATOM 1084 C CA . VAL A 1 141 ? 7.333 4.041 -9.564 1.00 90.81 141 VAL A CA 1
ATOM 1085 C C . VAL A 1 141 ? 8.120 5.321 -9.826 1.00 90.81 141 VAL A C 1
ATOM 1087 O O . VAL A 1 141 ? 8.197 6.204 -8.972 1.00 90.81 141 VAL A O 1
ATOM 1090 N N . ASN A 1 142 ? 8.715 5.414 -11.012 1.00 87.69 142 ASN A N 1
ATOM 1091 C CA . ASN A 1 142 ? 9.538 6.566 -11.392 1.00 87.69 142 ASN A CA 1
ATOM 1092 C C . ASN A 1 142 ? 8.683 7.775 -11.796 1.00 87.69 142 ASN A C 1
ATOM 1094 O O . ASN A 1 142 ? 9.072 8.920 -11.569 1.00 87.69 142 ASN A O 1
ATOM 1098 N N . ASP A 1 143 ? 7.493 7.531 -12.350 1.00 92.19 143 ASP A N 1
ATOM 1099 C CA . ASP A 1 143 ? 6.583 8.593 -12.759 1.00 92.19 143 ASP A CA 1
ATOM 1100 C C . ASP A 1 143 ? 5.972 9.302 -11.535 1.00 92.19 143 ASP A C 1
ATOM 1102 O O . ASP A 1 143 ? 5.219 8.727 -10.738 1.00 92.19 143 ASP A O 1
ATOM 1106 N N . SER A 1 144 ? 6.293 10.590 -11.389 1.00 92.19 144 SER A N 1
ATOM 1107 C CA . SER A 1 144 ? 5.777 11.439 -10.314 1.00 92.19 144 SER A CA 1
ATOM 1108 C C . SER A 1 144 ? 4.252 11.581 -10.356 1.00 92.19 144 SER A C 1
ATOM 1110 O O . SER A 1 144 ? 3.612 11.610 -9.301 1.00 92.19 144 SER A O 1
ATOM 1112 N N . SER A 1 145 ? 3.653 11.598 -11.550 1.00 94.75 145 SER A N 1
ATOM 1113 C CA . SER A 1 145 ? 2.203 11.695 -11.727 1.00 94.75 145 SER A CA 1
ATOM 1114 C C . SER A 1 145 ? 1.495 10.442 -11.204 1.00 94.75 145 SER A C 1
ATOM 1116 O O . SER A 1 145 ? 0.528 10.547 -10.445 1.00 94.75 145 SER A O 1
ATOM 1118 N N . ILE A 1 146 ? 2.036 9.253 -11.495 1.00 95.69 146 ILE A N 1
ATOM 1119 C CA . ILE A 1 146 ? 1.494 7.981 -11.004 1.00 95.69 146 ILE A CA 1
ATOM 1120 C C . ILE A 1 146 ? 1.676 7.871 -9.489 1.00 95.69 146 ILE A C 1
ATOM 1122 O O . ILE A 1 146 ? 0.739 7.478 -8.791 1.00 95.69 146 ILE A O 1
ATOM 1126 N N . ARG A 1 147 ? 2.833 8.274 -8.941 1.00 95.06 147 ARG A N 1
ATOM 1127 C CA . ARG A 1 147 ? 3.037 8.329 -7.480 1.00 95.06 147 ARG A CA 1
ATOM 1128 C C . ARG A 1 147 ? 2.027 9.245 -6.797 1.00 95.06 147 ARG A C 1
ATOM 1130 O O . ARG A 1 147 ? 1.451 8.862 -5.778 1.00 95.06 147 ARG A O 1
ATOM 1137 N N . ALA A 1 148 ? 1.789 10.432 -7.354 1.00 95.19 148 ALA A N 1
ATOM 1138 C CA . ALA A 1 148 ? 0.804 11.373 -6.835 1.00 95.19 148 ALA A CA 1
ATOM 1139 C C . ALA A 1 148 ? -0.619 10.797 -6.902 1.00 95.19 148 ALA A C 1
ATOM 1141 O O . ALA A 1 148 ? -1.368 10.914 -5.927 1.00 95.19 148 ALA A O 1
ATOM 1142 N N . ARG A 1 149 ? -0.973 10.109 -7.997 1.00 97.00 149 ARG A N 1
ATOM 1143 C CA . ARG A 1 149 ? -2.267 9.431 -8.164 1.00 97.00 149 ARG A CA 1
ATOM 1144 C C . ARG A 1 149 ? -2.455 8.310 -7.143 1.00 97.00 149 ARG A C 1
ATOM 1146 O O . ARG A 1 149 ? -3.435 8.324 -6.402 1.00 97.00 149 ARG A O 1
ATOM 1153 N N . LEU A 1 150 ? -1.474 7.417 -7.009 1.00 97.38 150 LEU A N 1
ATOM 1154 C CA . LEU A 1 150 ? -1.466 6.344 -6.009 1.00 97.38 150 LEU A CA 1
ATOM 1155 C C . LEU A 1 150 ? -1.599 6.899 -4.581 1.00 97.38 150 LEU A C 1
ATOM 1157 O O . LEU A 1 150 ? -2.397 6.403 -3.786 1.00 97.38 150 LEU A O 1
ATOM 1161 N N . ARG A 1 151 ? -0.865 7.971 -4.256 1.00 96.31 151 ARG A N 1
ATOM 1162 C CA . ARG A 1 151 ? -0.933 8.633 -2.943 1.00 96.31 151 ARG A CA 1
ATOM 1163 C C . ARG A 1 151 ? -2.310 9.233 -2.692 1.00 96.31 151 ARG A C 1
ATOM 1165 O O . ARG A 1 151 ? -2.850 9.096 -1.596 1.00 96.31 151 ARG A O 1
ATOM 1172 N N . THR A 1 152 ? -2.871 9.896 -3.697 1.00 97.19 152 THR A N 1
ATOM 1173 C CA . THR A 1 152 ? -4.213 10.482 -3.638 1.00 97.19 152 THR A CA 1
ATOM 1174 C C . THR A 1 152 ? -5.259 9.402 -3.386 1.00 97.19 152 THR A C 1
ATOM 1176 O O . THR A 1 152 ? -6.055 9.543 -2.460 1.00 97.19 152 THR A O 1
ATOM 1179 N N . ALA A 1 153 ? -5.201 8.290 -4.116 1.00 98.00 153 ALA A N 1
ATOM 1180 C CA . ALA A 1 153 ? -6.107 7.159 -3.947 1.00 98.00 153 ALA A CA 1
ATOM 1181 C C . ALA A 1 153 ? -6.026 6.538 -2.539 1.00 98.00 153 ALA A C 1
ATOM 1183 O O . ALA A 1 153 ? -7.050 6.310 -1.896 1.00 98.00 153 ALA A O 1
ATOM 1184 N N . LEU A 1 154 ? -4.817 6.346 -1.999 1.00 97.75 154 LEU A N 1
ATOM 1185 C CA . LEU A 1 154 ? -4.633 5.841 -0.633 1.00 97.75 154 LEU A CA 1
ATOM 1186 C C . LEU A 1 154 ? -5.141 6.819 0.435 1.00 97.75 154 LEU A C 1
ATOM 1188 O O . LEU A 1 154 ? -5.714 6.389 1.434 1.00 97.75 154 LEU A O 1
ATOM 1192 N N . ASN A 1 155 ? -4.982 8.130 0.237 1.00 97.38 155 ASN A N 1
ATOM 1193 C CA . ASN A 1 155 ? -5.578 9.124 1.133 1.00 97.38 155 ASN A CA 1
ATOM 1194 C C . ASN A 1 155 ? -7.110 9.093 1.069 1.00 97.38 155 ASN A C 1
ATOM 1196 O O . ASN A 1 155 ? -7.754 9.097 2.114 1.00 97.38 155 ASN A O 1
ATOM 1200 N N . GLN A 1 156 ? -7.697 8.955 -0.122 1.00 97.94 156 GLN A N 1
ATOM 1201 C CA . GLN A 1 156 ? -9.143 8.777 -0.264 1.00 97.94 156 GLN A CA 1
ATOM 1202 C C . GLN A 1 156 ? -9.641 7.502 0.434 1.00 97.94 156 GLN A C 1
ATOM 1204 O O . GLN A 1 156 ? -10.713 7.525 1.038 1.00 97.94 156 GLN A O 1
ATOM 1209 N N . ALA A 1 157 ? -8.874 6.407 0.385 1.00 97.44 157 ALA A N 1
ATOM 1210 C CA . ALA A 1 157 ? -9.174 5.185 1.129 1.00 97.44 157 ALA A CA 1
ATOM 1211 C C . ALA A 1 157 ? -9.131 5.418 2.650 1.00 97.44 157 ALA A C 1
ATOM 1213 O O . ALA A 1 157 ? -10.044 4.997 3.358 1.00 97.44 157 ALA A O 1
ATOM 1214 N N . LEU A 1 158 ? -8.121 6.140 3.153 1.00 96.44 158 LEU A N 1
ATOM 1215 C CA . LEU A 1 158 ? -8.024 6.515 4.570 1.00 96.44 158 LEU A CA 1
ATOM 1216 C C . LEU A 1 158 ? -9.203 7.378 5.027 1.00 96.44 158 LEU A C 1
ATOM 1218 O O . LEU A 1 158 ? -9.740 7.160 6.111 1.00 96.44 158 LEU A O 1
ATOM 1222 N N . ASP A 1 159 ? -9.607 8.359 4.226 1.00 96.81 159 ASP A N 1
ATOM 1223 C CA . ASP A 1 159 ? -10.725 9.242 4.560 1.00 96.81 159 ASP A CA 1
ATOM 1224 C C . ASP A 1 159 ? -12.066 8.505 4.496 1.00 96.81 159 ASP A C 1
ATOM 1226 O O . ASP A 1 159 ? -12.934 8.721 5.348 1.00 96.81 159 ASP A O 1
ATOM 1230 N N . ALA A 1 160 ? -12.218 7.569 3.555 1.00 96.00 160 ALA A N 1
ATOM 1231 C CA . ALA A 1 160 ? -13.354 6.657 3.520 1.00 96.00 160 ALA A CA 1
ATOM 1232 C C . ALA A 1 160 ? -13.396 5.754 4.765 1.00 96.00 160 ALA A C 1
ATOM 1234 O O . ALA A 1 160 ? -14.467 5.595 5.354 1.00 96.00 160 ALA A O 1
ATOM 1235 N N . GLU A 1 161 ? -12.253 5.224 5.220 1.00 95.12 161 GLU A N 1
ATOM 1236 C CA . GLU A 1 161 ? -12.180 4.449 6.466 1.00 95.12 161 GLU A CA 1
ATOM 1237 C C . GLU A 1 161 ? -12.549 5.291 7.686 1.00 95.12 161 GLU A C 1
ATOM 1239 O O . GLU A 1 161 ? -13.387 4.884 8.489 1.00 95.12 161 GLU A O 1
ATOM 1244 N N . ARG A 1 162 ? -11.986 6.497 7.814 1.00 93.56 162 ARG A N 1
ATOM 1245 C CA . ARG A 1 162 ? -12.309 7.422 8.914 1.00 93.56 162 ARG A CA 1
ATOM 1246 C C . ARG A 1 162 ? -13.794 7.752 8.945 1.00 93.56 162 ARG A C 1
ATOM 1248 O O . ARG A 1 162 ? -14.405 7.699 10.008 1.00 93.56 162 ARG A O 1
ATOM 1255 N N . SER A 1 163 ? -14.376 8.036 7.783 1.00 94.06 163 SER A N 1
ATOM 1256 C CA . SER A 1 163 ? -15.802 8.333 7.648 1.00 94.06 163 SER A CA 1
ATOM 1257 C C . SER A 1 163 ? -16.666 7.133 8.041 1.00 94.06 163 SER A C 1
ATOM 1259 O O . SER A 1 163 ? -17.673 7.290 8.730 1.00 94.06 163 SER A O 1
ATOM 1261 N N . ALA A 1 164 ? -16.278 5.923 7.629 1.00 92.38 164 ALA A N 1
ATOM 1262 C CA . ALA A 1 164 ? -16.985 4.698 7.983 1.00 92.38 164 ALA A CA 1
ATOM 1263 C C . ALA A 1 164 ? -16.904 4.403 9.488 1.00 92.38 164 ALA A C 1
ATOM 1265 O O . ALA A 1 164 ? -17.928 4.103 10.102 1.00 92.38 164 ALA A O 1
ATOM 1266 N N . LEU A 1 165 ? -15.722 4.558 10.094 1.00 91.00 165 LEU A N 1
ATOM 1267 C CA . LEU A 1 165 ? -15.517 4.423 11.538 1.00 91.00 165 LEU A CA 1
ATOM 1268 C C . LEU A 1 165 ? -16.329 5.458 12.318 1.00 91.00 165 LEU A C 1
ATOM 1270 O O . LEU A 1 165 ? -16.992 5.105 13.289 1.00 91.00 165 LEU A O 1
ATOM 1274 N N . GLN A 1 166 ? -16.334 6.718 11.880 1.00 90.88 166 GLN A N 1
ATOM 1275 C CA . GLN A 1 166 ? -17.099 7.779 12.531 1.00 90.88 166 GLN A CA 1
ATOM 1276 C C . GLN A 1 166 ? -18.603 7.496 12.506 1.00 90.88 166 GLN A C 1
ATOM 1278 O O . GLN A 1 166 ? -19.264 7.655 13.529 1.00 90.88 166 GLN A O 1
ATOM 1283 N N . LYS A 1 167 ? -19.140 7.017 11.378 1.00 91.56 167 LYS A N 1
ATOM 1284 C CA . LYS A 1 167 ? -20.544 6.588 11.289 1.00 91.56 167 LYS A CA 1
ATOM 1285 C C . LYS A 1 167 ? -20.827 5.409 12.222 1.00 91.56 167 LYS A C 1
ATOM 1287 O O . LYS A 1 167 ? -21.827 5.418 12.934 1.00 91.56 167 LYS A O 1
ATOM 1292 N N . ALA A 1 168 ? -19.927 4.429 12.268 1.00 90.69 168 ALA A N 1
ATOM 1293 C CA . ALA A 1 168 ? -20.088 3.225 13.076 1.00 90.69 168 ALA A CA 1
ATOM 1294 C C . ALA A 1 168 ? -20.000 3.470 14.594 1.00 90.69 168 ALA A C 1
ATOM 1296 O O . ALA A 1 168 ? -20.643 2.749 15.352 1.00 90.69 168 ALA A O 1
ATOM 1297 N N . ARG A 1 169 ? -19.274 4.503 15.050 1.00 89.31 169 ARG A N 1
ATOM 1298 C CA . ARG A 1 169 ? -19.163 4.875 16.479 1.00 89.31 169 ARG A CA 1
ATOM 1299 C C . ARG A 1 169 ? -20.505 5.121 17.169 1.00 89.31 169 ARG A C 1
ATOM 1301 O O . ARG A 1 169 ? -20.616 4.898 18.369 1.00 89.31 169 ARG A O 1
ATOM 1308 N N . SER A 1 170 ? -21.516 5.561 16.420 1.00 86.44 170 SER A N 1
AT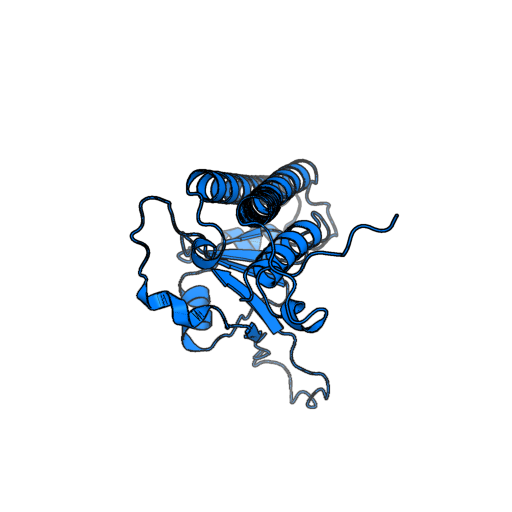OM 1309 C CA . SER A 1 170 ? -22.867 5.775 16.955 1.00 86.44 170 SER A CA 1
ATOM 1310 C C . SER A 1 170 ? -23.577 4.475 17.354 1.00 86.44 170 SER A C 1
ATOM 1312 O O . SER A 1 170 ? -24.487 4.499 18.177 1.00 86.44 170 SER A O 1
ATOM 1314 N N . HIS A 1 171 ? -23.153 3.337 16.799 1.00 86.69 171 HIS A N 1
ATOM 1315 C CA . HIS A 1 171 ? -23.868 2.067 16.913 1.00 86.69 171 HIS A CA 1
ATOM 1316 C C . HIS A 1 171 ? -22.995 0.889 17.377 1.00 86.69 171 HIS A C 1
ATOM 1318 O O . HIS A 1 171 ? -23.534 -0.193 17.606 1.00 86.69 171 HIS A O 1
ATOM 1324 N N . ILE A 1 172 ? -21.673 1.067 17.491 1.00 85.81 172 ILE A N 1
ATOM 1325 C CA . ILE A 1 172 ? -20.715 0.052 17.957 1.00 85.81 172 ILE A CA 1
ATOM 1326 C C . ILE A 1 172 ? -19.966 0.611 19.181 1.00 85.81 172 ILE A C 1
ATOM 1328 O O . ILE A 1 172 ? -19.051 1.419 19.005 1.00 85.81 172 ILE A O 1
ATOM 1332 N N . PRO A 1 173 ? -20.319 0.186 20.410 1.00 81.50 173 PRO A N 1
ATOM 1333 C CA . PRO A 1 173 ? -19.699 0.677 21.646 1.00 81.50 173 PRO A CA 1
ATOM 1334 C C . PRO A 1 173 ? -18.188 0.426 21.711 1.00 81.50 173 PRO A C 1
ATOM 1336 O O . PRO A 1 173 ? -17.444 1.284 22.166 1.00 81.50 173 PRO A O 1
ATOM 1339 N N . GLU A 1 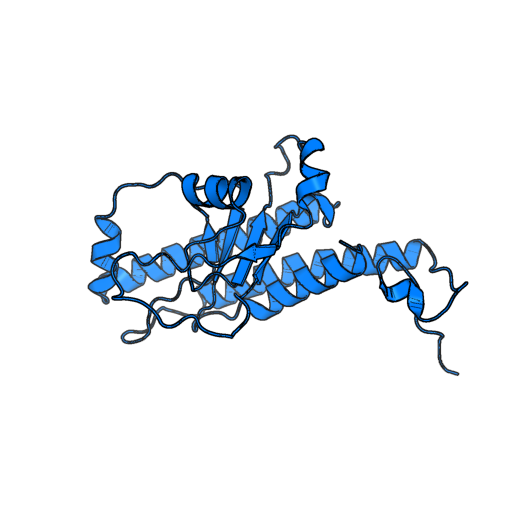174 ? -17.708 -0.699 21.169 1.00 82.56 174 GLU A N 1
ATOM 1340 C CA . GLU A 1 174 ? -16.271 -1.027 21.107 1.00 82.56 174 GLU A CA 1
ATOM 1341 C C . GLU A 1 174 ? -15.452 0.041 20.364 1.00 82.56 174 GLU A C 1
ATOM 1343 O O . GLU A 1 174 ? -14.280 0.263 20.662 1.00 82.56 174 GLU A O 1
ATOM 1348 N N . LEU A 1 175 ? -16.068 0.748 19.406 1.00 80.19 175 LEU A N 1
ATOM 1349 C CA . LEU A 1 175 ? -15.407 1.827 18.671 1.00 80.19 175 LEU A CA 1
ATOM 1350 C C . LEU A 1 175 ? -15.279 3.126 19.479 1.00 80.19 175 LEU A C 1
ATOM 1352 O O . LEU A 1 175 ? -14.524 4.016 19.072 1.00 80.19 175 LEU A O 1
ATOM 1356 N N . GLN A 1 176 ? -15.994 3.248 20.601 1.00 77.19 176 GLN A N 1
ATOM 1357 C CA . GLN A 1 176 ? -15.901 4.395 21.505 1.00 77.19 176 GLN A CA 1
ATOM 1358 C C . GLN A 1 176 ? -14.611 4.343 22.323 1.00 77.19 176 GLN A C 1
ATOM 1360 O O . GLN A 1 176 ? -13.972 5.373 22.490 1.00 77.19 176 GLN A O 1
ATOM 1365 N N . THR A 1 177 ? -14.134 3.149 22.690 1.00 75.12 177 THR A N 1
ATOM 1366 C CA . THR A 1 177 ? -12.854 2.970 23.399 1.00 75.12 177 THR A CA 1
ATOM 1367 C C . THR A 1 177 ? -11.661 3.508 22.599 1.00 75.12 177 THR A C 1
ATOM 1369 O O . THR A 1 177 ? -10.675 3.966 23.168 1.00 75.12 177 THR A O 1
ATOM 1372 N N . PHE A 1 178 ? -11.752 3.525 21.264 1.00 71.00 178 PHE A N 1
ATOM 1373 C CA . PHE A 1 178 ? -10.725 4.126 20.405 1.00 71.00 178 PHE A CA 1
ATOM 1374 C C . PHE A 1 178 ? -10.762 5.660 20.369 1.00 71.00 178 PHE A C 1
ATOM 1376 O O . PHE A 1 178 ? -9.836 6.268 19.838 1.00 71.00 178 PHE A O 1
ATOM 1383 N N . ALA A 1 179 ? -11.834 6.302 20.841 1.00 71.12 179 ALA A N 1
ATOM 1384 C CA . ALA A 1 179 ? -11.907 7.760 20.926 1.00 71.12 179 ALA A CA 1
ATOM 1385 C C . ALA A 1 179 ? -11.098 8.302 22.114 1.00 71.12 179 ALA A C 1
ATOM 1387 O O . ALA A 1 179 ? -10.529 9.383 21.996 1.00 71.12 179 ALA A O 1
ATOM 1388 N N . ASP A 1 180 ? -10.987 7.515 23.187 1.00 75.44 180 ASP A N 1
ATOM 1389 C CA . ASP A 1 180 ? -10.270 7.886 24.413 1.00 75.44 180 ASP A CA 1
ATOM 1390 C C . ASP A 1 180 ? -8.767 7.570 24.352 1.00 75.44 180 ASP A C 1
ATOM 1392 O O . ASP A 1 180 ? -8.014 7.900 25.270 1.00 75.44 180 ASP A O 1
ATOM 1396 N N . GLN A 1 181 ? -8.297 6.941 23.269 1.00 77.31 181 GLN A N 1
ATOM 1397 C CA . GLN A 1 181 ? -6.870 6.699 23.088 1.00 77.31 181 GLN A CA 1
ATOM 1398 C C . GLN A 1 181 ? -6.128 8.021 22.836 1.00 77.31 181 GLN A C 1
ATOM 1400 O O . GLN A 1 181 ? -6.547 8.809 21.981 1.00 77.31 181 GLN A O 1
ATOM 1405 N N . PRO A 1 182 ? -5.000 8.261 23.532 1.00 82.62 182 PRO A N 1
ATOM 1406 C CA . PRO A 1 182 ? -4.203 9.459 23.322 1.00 82.62 182 PRO A CA 1
ATOM 1407 C C . PRO A 1 182 ? -3.742 9.546 21.866 1.00 82.62 182 PRO A C 1
ATOM 1409 O O . PRO A 1 182 ? -3.489 8.536 21.204 1.00 82.62 182 PRO A O 1
ATOM 1412 N N . TYR A 1 183 ? -3.629 10.772 21.355 1.00 85.75 183 TYR A N 1
ATOM 1413 C CA . TYR A 1 183 ? -3.145 11.005 20.000 1.00 85.75 183 TYR A CA 1
ATOM 1414 C C . TYR A 1 183 ? -1.741 10.414 19.825 1.00 85.75 183 TYR A C 1
ATOM 1416 O O . TYR A 1 183 ? -0.787 10.848 20.467 1.00 85.75 183 TYR A O 1
ATOM 1424 N N . VAL A 1 184 ? -1.616 9.449 18.912 1.00 87.44 184 VAL A N 1
ATOM 1425 C CA . VAL A 1 184 ? -0.326 8.876 18.522 1.00 87.44 184 VAL A CA 1
ATOM 1426 C C . VAL A 1 184 ? 0.117 9.502 17.196 1.00 87.44 184 VAL A C 1
ATOM 1428 O O . VAL A 1 184 ? -0.644 9.448 16.219 1.00 87.44 184 VAL A O 1
ATOM 1431 N N . PRO A 1 185 ? 1.332 10.077 17.114 1.00 87.56 185 PRO A N 1
ATOM 1432 C CA . PRO A 1 185 ? 1.833 10.669 15.882 1.00 87.56 185 PRO A CA 1
ATOM 1433 C C . PRO A 1 185 ? 1.943 9.612 14.776 1.00 87.56 185 PRO A C 1
ATOM 1435 O O . PRO A 1 185 ? 2.465 8.511 14.977 1.00 87.56 185 PRO A O 1
ATOM 1438 N N . LYS A 1 186 ? 1.437 9.950 13.585 1.00 90.75 186 LYS A N 1
ATOM 1439 C CA . LYS A 1 186 ? 1.403 9.054 12.418 1.00 90.75 186 LYS A CA 1
ATOM 1440 C C . LYS A 1 186 ? 2.489 9.413 11.416 1.00 90.75 186 LYS A C 1
ATOM 1442 O O . LYS A 1 186 ? 2.655 10.585 11.082 1.00 90.75 186 LYS A O 1
ATOM 1447 N N . ALA A 1 187 ? 3.156 8.401 10.871 1.00 85.75 187 ALA A N 1
ATOM 1448 C CA . ALA A 1 187 ? 4.045 8.561 9.733 1.00 85.75 187 ALA A CA 1
ATOM 1449 C C . ALA A 1 187 ? 3.246 9.111 8.539 1.00 85.75 187 ALA A C 1
ATOM 1451 O O . ALA A 1 187 ? 2.180 8.605 8.176 1.00 85.75 187 ALA A O 1
ATOM 1452 N N . SER A 1 188 ? 3.733 10.190 7.932 1.00 84.25 188 SER A N 1
ATOM 1453 C CA . SER A 1 188 ? 3.018 10.905 6.866 1.00 84.25 188 SER A CA 1
ATOM 1454 C C . SER A 1 188 ? 3.138 10.231 5.491 1.00 84.25 188 SER A C 1
ATOM 1456 O O . SER A 1 188 ? 2.398 10.578 4.560 1.00 84.25 188 SER A O 1
ATOM 1458 N N . THR A 1 189 ? 4.061 9.279 5.362 1.00 91.62 189 THR A N 1
ATOM 1459 C CA . THR A 1 189 ? 4.485 8.654 4.104 1.00 91.62 189 THR A CA 1
ATOM 1460 C C . THR A 1 189 ? 4.238 7.148 4.055 1.00 91.62 189 THR A C 1
ATOM 1462 O O . THR A 1 189 ? 4.313 6.578 2.971 1.00 91.62 189 THR A O 1
ATOM 1465 N N . THR A 1 190 ? 3.885 6.508 5.173 1.00 94.75 190 THR A N 1
ATOM 1466 C CA . THR A 1 190 ? 3.814 5.042 5.252 1.00 94.75 190 THR A CA 1
ATOM 1467 C C . THR A 1 190 ? 2.397 4.545 5.503 1.00 94.75 190 THR A C 1
ATOM 1469 O O . THR A 1 190 ? 1.729 4.940 6.464 1.00 94.75 190 THR A O 1
ATOM 1472 N N . TYR A 1 191 ? 1.955 3.643 4.632 1.00 97.25 191 TYR A N 1
ATOM 1473 C CA . TYR A 1 191 ? 0.633 3.035 4.626 1.00 97.25 191 TYR A CA 1
ATOM 1474 C C . TYR A 1 191 ? 0.761 1.545 4.928 1.00 97.25 191 TYR A C 1
ATOM 1476 O O . TYR A 1 191 ? 1.638 0.868 4.396 1.00 97.25 191 TYR A O 1
ATOM 1484 N N . ALA A 1 192 ? -0.142 1.030 5.751 1.00 96.94 192 ALA A N 1
ATOM 1485 C CA . ALA A 1 192 ? -0.332 -0.392 5.955 1.00 96.94 192 ALA A CA 1
ATOM 1486 C C . ALA A 1 192 ? -1.648 -0.817 5.304 1.00 96.94 192 ALA A C 1
ATOM 1488 O O . ALA A 1 192 ? -2.699 -0.216 5.557 1.00 96.94 192 ALA A O 1
ATOM 1489 N N . LEU A 1 193 ? -1.568 -1.843 4.459 1.00 97.19 193 LEU A N 1
ATOM 1490 C CA . LEU A 1 193 ? -2.724 -2.544 3.920 1.00 97.19 193 LEU A CA 1
ATOM 1491 C C . LEU A 1 193 ? -2.995 -3.742 4.816 1.00 97.19 193 LEU A C 1
ATOM 1493 O O . LEU A 1 193 ? -2.125 -4.595 5.027 1.00 97.19 193 LEU A O 1
ATOM 1497 N N . CYS A 1 194 ? -4.206 -3.796 5.337 1.00 96.06 194 CYS A N 1
ATOM 1498 C CA . CYS A 1 194 ? -4.622 -4.770 6.319 1.00 96.06 194 CYS A CA 1
ATOM 1499 C C . CYS A 1 194 ? -5.693 -5.685 5.730 1.00 96.06 194 CYS A C 1
ATOM 1501 O O . CYS A 1 194 ? -6.535 -5.264 4.935 1.00 96.06 194 CYS A O 1
ATOM 1503 N N . ALA A 1 195 ? -5.683 -6.943 6.152 1.00 93.12 195 ALA A N 1
ATOM 1504 C CA . ALA A 1 195 ? -6.748 -7.874 5.843 1.00 93.12 195 ALA A CA 1
ATOM 1505 C C . ALA A 1 195 ? -8.055 -7.362 6.465 1.00 93.12 195 ALA A C 1
ATOM 1507 O O . ALA A 1 195 ? -8.168 -7.212 7.682 1.00 93.12 195 ALA A O 1
ATOM 1508 N N . SER A 1 196 ? -9.049 -7.091 5.623 1.00 92.31 196 SER A N 1
ATOM 1509 C CA . SER A 1 196 ? -10.378 -6.664 6.047 1.00 92.31 196 SER A CA 1
ATOM 1510 C C . SER A 1 196 ? -11.441 -7.453 5.300 1.00 92.31 196 SER A C 1
ATOM 1512 O O . SER A 1 196 ? -11.306 -7.752 4.117 1.00 92.31 196 SER A O 1
ATOM 1514 N N . ARG A 1 197 ? -12.544 -7.763 5.988 1.00 89.94 197 ARG A N 1
ATOM 1515 C CA . ARG A 1 197 ? -13.728 -8.366 5.358 1.00 89.94 197 ARG A CA 1
ATOM 1516 C C . ARG A 1 197 ? -14.541 -7.360 4.537 1.00 89.94 197 ARG A C 1
ATOM 1518 O O . ARG A 1 197 ? -15.386 -7.774 3.753 1.00 89.94 197 ARG A O 1
ATOM 1525 N N . ARG A 1 198 ? -14.330 -6.052 4.735 1.00 90.88 198 ARG A N 1
ATOM 1526 C CA . ARG A 1 198 ? -15.092 -4.984 4.058 1.00 90.88 198 ARG A CA 1
ATOM 1527 C C . ARG A 1 198 ? -14.547 -4.650 2.681 1.00 90.88 198 ARG A C 1
ATOM 1529 O O . ARG A 1 198 ? -15.312 -4.317 1.783 1.00 90.88 198 ARG A O 1
ATOM 1536 N N . ALA A 1 199 ? -13.232 -4.688 2.539 1.00 94.31 199 ALA A N 1
ATOM 1537 C CA . ALA A 1 199 ? -12.568 -4.372 1.295 1.00 94.31 199 ALA A CA 1
ATOM 1538 C C . ALA A 1 199 ? -11.357 -5.281 1.134 1.00 94.31 199 ALA A C 1
ATOM 1540 O O . ALA A 1 199 ? -10.514 -5.374 2.026 1.00 94.31 199 ALA A O 1
ATOM 1541 N N . ASP A 1 200 ? -11.301 -5.946 -0.012 1.00 94.44 200 ASP A N 1
ATOM 1542 C CA . ASP A 1 200 ? -10.196 -6.822 -0.351 1.00 94.44 200 ASP A CA 1
ATOM 1543 C C . ASP A 1 200 ? -8.992 -5.997 -0.827 1.00 94.44 200 ASP A C 1
ATOM 1545 O O . ASP A 1 200 ? -9.067 -5.305 -1.847 1.00 94.44 200 ASP A O 1
ATOM 1549 N N . VAL A 1 201 ? -7.895 -6.068 -0.070 1.00 96.44 201 VAL A N 1
ATOM 1550 C CA . VAL A 1 201 ? -6.611 -5.417 -0.381 1.00 96.44 201 VAL A CA 1
ATOM 1551 C C . VAL A 1 201 ? -5.721 -6.271 -1.291 1.00 96.44 201 VAL A C 1
ATOM 1553 O O . VAL A 1 201 ? -4.701 -5.782 -1.783 1.00 96.44 201 VAL A O 1
ATOM 1556 N N . VAL A 1 202 ? -6.090 -7.534 -1.537 1.00 95.81 202 VAL A N 1
ATOM 1557 C CA . VAL A 1 202 ? -5.303 -8.492 -2.324 1.00 95.81 202 VAL A CA 1
ATOM 1558 C C . VAL A 1 202 ? -5.049 -8.013 -3.760 1.00 95.81 202 VAL A C 1
ATOM 1560 O O . VAL A 1 202 ? -3.901 -8.123 -4.191 1.00 95.81 202 VAL A O 1
ATOM 1563 N N . PRO A 1 203 ? -6.009 -7.425 -4.506 1.00 97.69 203 PRO A N 1
ATOM 1564 C CA . PRO A 1 203 ? -5.743 -6.937 -5.862 1.00 97.69 203 PRO A CA 1
ATOM 1565 C C . PRO A 1 203 ? -4.622 -5.891 -5.923 1.00 97.69 203 PRO A C 1
ATOM 1567 O O . PRO A 1 203 ? -3.717 -6.001 -6.751 1.00 97.69 203 PRO A O 1
ATOM 1570 N N . LEU A 1 204 ? -4.622 -4.934 -4.988 1.00 97.75 204 LEU A N 1
ATOM 1571 C CA . LEU A 1 204 ? -3.564 -3.929 -4.876 1.00 97.75 204 LEU A CA 1
ATOM 1572 C C . LEU A 1 204 ? -2.224 -4.565 -4.478 1.00 97.75 204 LEU A C 1
ATOM 1574 O O . LEU A 1 204 ? -1.191 -4.247 -5.066 1.00 97.75 204 LEU A O 1
ATOM 1578 N N . ALA A 1 205 ? -2.232 -5.503 -3.526 1.00 96.12 205 ALA A N 1
ATOM 1579 C CA . ALA A 1 205 ? -1.033 -6.240 -3.127 1.00 96.12 205 ALA A CA 1
ATOM 1580 C C . ALA A 1 205 ? -0.419 -7.033 -4.297 1.00 96.12 205 ALA A C 1
ATOM 1582 O O . ALA A 1 205 ? 0.799 -7.024 -4.480 1.00 96.12 205 ALA A O 1
ATOM 1583 N N . ILE A 1 206 ? -1.253 -7.676 -5.122 1.00 96.06 206 ILE A N 1
ATOM 1584 C CA . ILE A 1 206 ? -0.824 -8.402 -6.324 1.00 96.06 206 ILE A CA 1
ATOM 1585 C C . ILE A 1 206 ? -0.255 -7.438 -7.367 1.00 96.06 206 ILE A C 1
ATOM 1587 O O . ILE A 1 206 ? 0.771 -7.752 -7.968 1.00 96.06 206 ILE A O 1
ATOM 1591 N N . ALA A 1 207 ? -0.881 -6.278 -7.586 1.00 97.00 207 ALA A N 1
ATOM 1592 C CA . ALA A 1 207 ? -0.371 -5.273 -8.519 1.00 97.00 207 ALA A CA 1
ATOM 1593 C C . ALA A 1 207 ? 1.032 -4.787 -8.111 1.00 97.00 207 ALA A C 1
ATOM 1595 O O . ALA A 1 207 ? 1.950 -4.809 -8.933 1.00 97.00 207 ALA A O 1
ATOM 1596 N N . LEU A 1 208 ? 1.224 -4.464 -6.826 1.00 95.69 208 LEU A N 1
ATOM 1597 C CA . LEU A 1 208 ? 2.528 -4.086 -6.268 1.00 95.69 208 LEU A CA 1
ATOM 1598 C C . LEU A 1 208 ? 3.562 -5.210 -6.408 1.00 95.69 208 LEU A C 1
ATOM 1600 O O . LEU A 1 208 ? 4.703 -4.961 -6.792 1.00 95.69 208 LEU A O 1
ATOM 1604 N N . TRP A 1 209 ? 3.169 -6.457 -6.132 1.00 93.56 209 TRP A N 1
ATOM 1605 C CA . TRP A 1 209 ? 4.055 -7.610 -6.274 1.00 93.56 209 TRP A CA 1
ATOM 1606 C C . TRP A 1 209 ? 4.477 -7.844 -7.728 1.00 93.56 209 TRP A C 1
ATOM 1608 O O . TRP A 1 209 ? 5.658 -8.058 -7.983 1.00 93.56 209 TRP A O 1
ATOM 1618 N N . ARG A 1 210 ? 3.552 -7.748 -8.692 1.00 93.62 210 ARG A N 1
ATOM 1619 C CA . ARG A 1 210 ? 3.860 -7.882 -10.127 1.00 93.62 210 ARG A CA 1
ATOM 1620 C C . ARG A 1 210 ? 4.851 -6.824 -10.596 1.00 93.62 210 ARG A C 1
ATOM 1622 O O . ARG A 1 210 ? 5.809 -7.165 -11.280 1.00 93.62 210 ARG A O 1
ATOM 1629 N N . LEU A 1 211 ? 4.647 -5.572 -10.189 1.00 92.81 211 LEU A N 1
ATOM 1630 C CA . LEU A 1 211 ? 5.566 -4.481 -10.502 1.00 92.81 211 LEU A CA 1
ATOM 1631 C C . LEU A 1 211 ? 6.947 -4.713 -9.874 1.00 92.81 211 LEU A C 1
ATOM 1633 O O . LEU A 1 211 ? 7.959 -4.586 -10.554 1.00 92.81 211 LEU A O 1
ATOM 1637 N N . LYS A 1 212 ? 6.998 -5.154 -8.613 1.00 89.38 212 LYS A N 1
ATOM 1638 C CA . LYS A 1 212 ? 8.255 -5.524 -7.947 1.00 89.38 212 LYS A CA 1
ATOM 1639 C C . LYS A 1 212 ? 9.000 -6.649 -8.678 1.00 89.38 212 LYS A C 1
ATOM 1641 O O . LYS A 1 212 ? 10.203 -6.541 -8.897 1.00 89.38 212 LYS A O 1
ATOM 1646 N N . MET A 1 213 ? 8.289 -7.707 -9.074 1.00 88.12 213 MET A N 1
ATOM 1647 C CA . MET A 1 213 ? 8.863 -8.839 -9.811 1.00 88.12 213 MET A CA 1
ATOM 1648 C C . MET A 1 213 ? 9.400 -8.422 -11.185 1.00 88.12 213 MET A C 1
ATOM 1650 O O . MET A 1 213 ? 10.464 -8.899 -11.579 1.00 88.12 213 MET A O 1
ATOM 1654 N N . TRP A 1 214 ? 8.691 -7.524 -11.877 1.00 88.44 214 TRP A N 1
ATOM 1655 C CA . TRP A 1 214 ? 9.101 -6.955 -13.163 1.00 88.44 214 TRP A CA 1
ATOM 1656 C C . TRP A 1 214 ? 10.357 -6.083 -13.049 1.00 88.44 214 TRP A C 1
ATOM 1658 O O . TRP A 1 214 ? 11.274 -6.211 -13.849 1.00 88.44 214 TRP A O 1
ATOM 1668 N N . GLU A 1 215 ? 10.465 -5.246 -12.017 1.00 85.94 215 GLU A N 1
ATOM 1669 C CA . GLU A 1 215 ? 11.678 -4.441 -11.798 1.00 85.94 215 GLU A CA 1
ATOM 1670 C C . GLU A 1 215 ? 12.867 -5.278 -11.281 1.00 85.94 215 GLU A C 1
ATOM 1672 O O . GLU A 1 215 ? 14.015 -4.840 -11.337 1.00 85.94 215 GLU A O 1
ATOM 1677 N N . GLY A 1 216 ? 12.623 -6.507 -10.809 1.00 81.44 216 GLY A N 1
ATOM 1678 C CA . GLY A 1 216 ? 13.665 -7.401 -10.297 1.00 81.44 216 GLY A CA 1
ATOM 1679 C C . GLY A 1 216 ? 14.114 -7.109 -8.866 1.00 81.44 216 GLY A C 1
ATOM 1680 O O . GLY A 1 216 ? 15.253 -7.429 -8.514 1.00 81.44 216 GLY A O 1
ATOM 1681 N N . LEU A 1 217 ? 13.235 -6.503 -8.063 1.00 68.88 217 LEU A N 1
ATOM 1682 C CA . LEU A 1 217 ? 13.497 -6.050 -6.692 1.00 68.88 217 LEU A CA 1
ATOM 1683 C C . LEU A 1 217 ? 13.070 -7.059 -5.613 1.00 68.88 217 LEU A C 1
ATOM 1685 O O . LEU A 1 217 ? 12.159 -7.882 -5.851 1.00 68.88 217 LEU A O 1
#

Sequence (217 aa):
MALPLLSGKGRHRGLFSGAETHSLLEDQITAGLQARCAEEAELLAARIRSSPIRQGTSPGIAVRRLTVFEYEAITRDAEIYDSNVSVVLVLPKPEDPLDLGTTEKTKMLLYRSTDSEHSPAPKPSKLPKPRIPLFFAPNFVNDSSIRARLRTALNQALDAERSALQKARSHIPELQTFADQPYVPKASTTYALCASRRADVVPLAIALWRLKMWEGL